Protein AF-A0A2K2VS10-F1 (afdb_monomer)

Foldseek 3Di:
DPPVVVVVVVVVVVVVVVPDDPPPPDPPDDPDPDDDVVVVVVDALVVCLVVLQVVLVVVLVVLVVVLVVLVVVLVVLVVLLVVLVVVLVVLVVVLVVLVVVLVVLVVCQVVVHDDVVVSVVVNVVSVVVNVVSVVSNVVSVVSNVVSVVVSVVSVVVSVVSVVVSVVSVVVDRDRRDHDPPPPCDDDDDDDDDDDDDDDDDDDDDDDDDDDDDDD

Secondary structure (DSSP, 8-state):
--HHHHHHHHHHHHHTTS---TT-S---S-------HHHHTTS-TTTTHHHHHHHHHHHHHHHHHHHHHHHHHHHHHHHHHHHHHHHHHHHHHHHHHHHHHHHHHHHHHHTT-S-HHHHHHHHHHHHHHHHHHHHHHHHHHHHHHHHHHHHHHHHHHHHHHHHHHHHHHHH-SPPPP--------------------------------------

Radius of gyration: 38.99 Å; Cα contacts (8 Å, |Δi|>4): 82; chains: 1; bounding box: 100×91×94 Å

Structure (mmCIF, N/CA/C/O backbone):
data_AF-A0A2K2VS10-F1
#
_entry.id   AF-A0A2K2VS10-F1
#
loop_
_atom_site.group_PDB
_atom_site.id
_atom_site.type_symbol
_atom_site.label_atom_id
_atom_site.label_alt_id
_atom_site.label_comp_id
_atom_site.label_asym_id
_atom_site.label_entity_id
_atom_site.label_seq_id
_atom_site.pdbx_PDB_ins_code
_atom_site.Cartn_x
_atom_site.Cartn_y
_atom_site.Cartn_z
_atom_site.occupancy
_atom_site.B_iso_or_equiv
_atom_site.auth_seq_id
_atom_site.auth_comp_id
_atom_site.auth_asym_id
_atom_site.auth_atom_id
_atom_site.pdbx_PDB_model_num
ATOM 1 N N . MET A 1 1 ? -0.435 -51.090 10.932 1.00 49.75 1 MET A N 1
ATOM 2 C CA . MET A 1 1 ? 0.481 -49.934 11.071 1.00 49.75 1 MET A CA 1
ATOM 3 C C . MET A 1 1 ? 1.090 -49.616 9.702 1.00 49.75 1 MET A C 1
ATOM 5 O O . MET A 1 1 ? 2.014 -50.306 9.303 1.00 49.75 1 MET A O 1
ATOM 9 N N . LYS A 1 2 ? 0.539 -48.659 8.936 1.00 51.50 2 LYS A N 1
ATOM 10 C CA . LYS A 1 2 ? 1.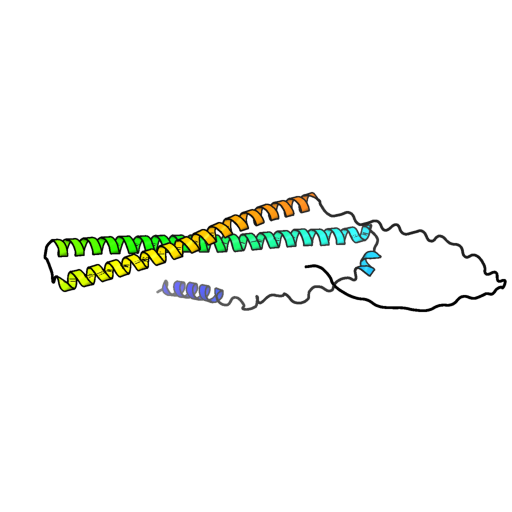114 -48.218 7.635 1.00 51.50 2 LYS A CA 1
ATOM 11 C C . LYS A 1 2 ? 1.052 -46.696 7.417 1.00 51.50 2 LYS A C 1
ATOM 13 O O . LYS A 1 2 ? 2.000 -46.123 6.903 1.00 51.50 2 LYS A O 1
ATOM 18 N N . ILE A 1 3 ? -0.007 -46.039 7.899 1.00 56.00 3 ILE A N 1
ATOM 19 C CA . ILE A 1 3 ? -0.256 -44.592 7.727 1.00 56.00 3 ILE A CA 1
ATOM 20 C C . ILE A 1 3 ? 0.900 -43.721 8.267 1.00 56.00 3 ILE A C 1
ATOM 22 O O . ILE A 1 3 ? 1.320 -42.776 7.606 1.00 56.00 3 ILE A O 1
ATOM 26 N N . ILE A 1 4 ? 1.471 -44.085 9.423 1.00 54.97 4 ILE A N 1
ATOM 27 C CA . ILE A 1 4 ? 2.557 -43.340 10.093 1.00 54.97 4 ILE A CA 1
ATOM 28 C C . ILE A 1 4 ? 3.809 -43.210 9.199 1.00 54.97 4 ILE A C 1
ATOM 30 O O . ILE A 1 4 ? 4.462 -42.168 9.201 1.00 54.97 4 ILE A O 1
ATOM 34 N N . GLY A 1 5 ? 4.121 -44.230 8.389 1.00 55.53 5 GLY A N 1
ATOM 35 C CA . GLY A 1 5 ? 5.291 -44.212 7.504 1.00 55.53 5 GLY A CA 1
ATOM 36 C C . GLY A 1 5 ? 5.190 -43.167 6.388 1.00 55.53 5 GLY A C 1
ATOM 37 O O . GLY A 1 5 ? 6.182 -42.519 6.066 1.00 55.53 5 GLY A O 1
ATOM 38 N N . HIS A 1 6 ? 3.991 -42.947 5.841 1.00 57.69 6 HIS A N 1
ATOM 39 C CA . HIS A 1 6 ? 3.780 -41.953 4.784 1.00 57.69 6 HIS A CA 1
ATOM 40 C C . HIS A 1 6 ? 3.839 -40.515 5.316 1.00 57.69 6 HIS A C 1
ATOM 42 O O . HIS A 1 6 ? 4.390 -39.648 4.646 1.00 57.69 6 HIS A O 1
ATOM 48 N N . ILE A 1 7 ? 3.358 -40.274 6.542 1.00 59.53 7 ILE A N 1
ATOM 49 C CA . ILE A 1 7 ? 3.475 -38.965 7.206 1.00 59.53 7 ILE A CA 1
ATOM 50 C C . ILE A 1 7 ? 4.957 -38.612 7.427 1.00 59.53 7 ILE A C 1
ATOM 52 O O . ILE A 1 7 ? 5.378 -37.508 7.091 1.00 59.53 7 ILE A O 1
ATOM 56 N N . SER A 1 8 ? 5.763 -39.568 7.905 1.00 58.22 8 SER A N 1
ATOM 57 C CA . SER A 1 8 ? 7.2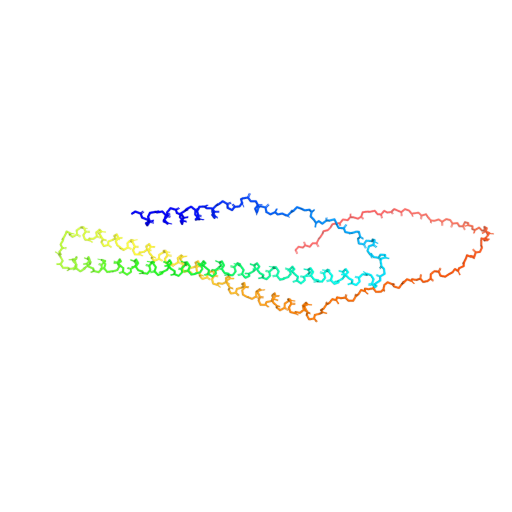11 -39.374 8.091 1.00 58.22 8 SER A CA 1
ATOM 58 C C . SER A 1 8 ? 7.951 -39.098 6.771 1.00 58.22 8 SER A C 1
ATOM 60 O O . SER A 1 8 ? 8.830 -38.239 6.721 1.00 58.22 8 SER A O 1
ATOM 62 N N . LEU A 1 9 ? 7.554 -39.762 5.676 1.00 57.88 9 LEU A N 1
ATOM 63 C CA . LEU A 1 9 ? 8.141 -39.546 4.349 1.00 57.88 9 LEU A CA 1
ATOM 64 C C . LEU A 1 9 ? 7.860 -38.132 3.809 1.00 57.88 9 LEU A C 1
ATOM 66 O O . LEU A 1 9 ? 8.767 -37.481 3.298 1.00 57.88 9 LEU A O 1
ATOM 70 N N . ILE A 1 10 ? 6.621 -37.645 3.947 1.00 63.25 10 ILE A N 1
ATOM 71 C CA . ILE A 1 10 ? 6.226 -36.296 3.507 1.00 63.25 10 ILE A CA 1
ATOM 72 C C . ILE A 1 10 ? 6.952 -35.223 4.331 1.00 63.25 10 ILE A C 1
ATOM 74 O O . ILE A 1 10 ? 7.411 -34.229 3.773 1.00 63.25 10 ILE A O 1
ATOM 78 N N . PHE A 1 11 ? 7.115 -35.438 5.641 1.00 60.62 11 PHE A N 1
ATOM 79 C CA . PHE A 1 11 ? 7.831 -34.502 6.511 1.00 60.62 11 PHE A CA 1
ATOM 80 C C . PHE A 1 11 ? 9.329 -34.418 6.163 1.00 60.62 11 PHE A C 1
ATOM 82 O O . PHE A 1 11 ? 9.886 -33.324 6.100 1.00 60.62 11 PHE A O 1
ATOM 89 N N . LEU A 1 12 ? 9.970 -35.551 5.846 1.00 59.88 12 LEU A N 1
ATOM 90 C CA . LEU A 1 12 ? 11.349 -35.578 5.342 1.00 59.88 12 LEU A CA 1
ATOM 91 C C . LEU A 1 12 ? 11.498 -34.860 3.992 1.00 59.88 12 LEU A C 1
ATOM 93 O O . LEU A 1 12 ? 12.441 -34.088 3.825 1.00 59.88 12 LEU A O 1
ATOM 97 N N . LEU A 1 13 ? 10.553 -35.059 3.066 1.00 60.00 13 LEU A N 1
ATOM 98 C CA . LEU A 1 13 ? 10.554 -34.385 1.763 1.00 60.00 13 LEU A CA 1
ATOM 99 C C . LEU A 1 13 ? 10.427 -32.856 1.907 1.00 60.00 13 LEU A C 1
ATOM 101 O O . LEU A 1 13 ? 11.090 -32.109 1.187 1.00 60.00 13 LEU A O 1
ATOM 105 N N . ALA A 1 14 ? 9.622 -32.389 2.867 1.00 59.53 14 ALA A N 1
ATOM 106 C CA . ALA A 1 14 ? 9.485 -30.969 3.178 1.00 59.53 14 ALA A CA 1
ATOM 107 C C . ALA A 1 14 ? 10.784 -30.364 3.745 1.00 59.53 14 ALA A C 1
ATOM 109 O O . ALA A 1 14 ? 11.189 -29.287 3.313 1.00 59.53 14 ALA A O 1
ATOM 110 N N . LEU A 1 15 ? 11.480 -31.059 4.657 1.00 55.84 15 LEU A N 1
ATOM 111 C CA . LEU A 1 15 ? 12.747 -30.564 5.216 1.00 55.84 15 LEU A CA 1
ATOM 112 C C . LEU A 1 15 ? 13.855 -30.444 4.157 1.00 55.84 15 LEU A C 1
ATOM 114 O O . LEU A 1 15 ? 14.620 -29.482 4.200 1.00 55.84 15 LEU A O 1
ATOM 118 N N . SER A 1 16 ? 13.911 -31.346 3.169 1.00 55.69 16 SER A N 1
ATOM 119 C CA . SER A 1 16 ? 14.888 -31.259 2.067 1.00 55.69 16 SER A CA 1
ATOM 120 C C . SER A 1 16 ? 14.712 -30.049 1.135 1.00 55.69 16 SER A C 1
ATOM 122 O O . SER A 1 16 ? 15.598 -29.783 0.327 1.00 55.69 16 SER A O 1
ATOM 124 N N . LEU A 1 17 ? 13.614 -29.291 1.251 1.00 53.53 17 LEU A N 1
ATOM 125 C CA . LEU A 1 17 ? 13.403 -28.039 0.512 1.00 53.53 17 LEU A CA 1
ATOM 126 C C . LEU A 1 17 ? 13.844 -26.786 1.291 1.00 53.53 17 LEU A C 1
ATOM 128 O O . LEU A 1 17 ? 13.953 -25.718 0.693 1.00 53.53 17 LEU A O 1
ATOM 132 N N . LEU A 1 18 ? 14.132 -26.893 2.597 1.00 52.72 18 LEU A N 1
ATOM 133 C CA . LEU A 1 18 ? 14.616 -25.767 3.412 1.00 52.72 18 LEU A CA 1
ATOM 134 C C . LEU A 1 18 ? 16.149 -25.640 3.437 1.00 52.72 18 LEU A C 1
ATOM 136 O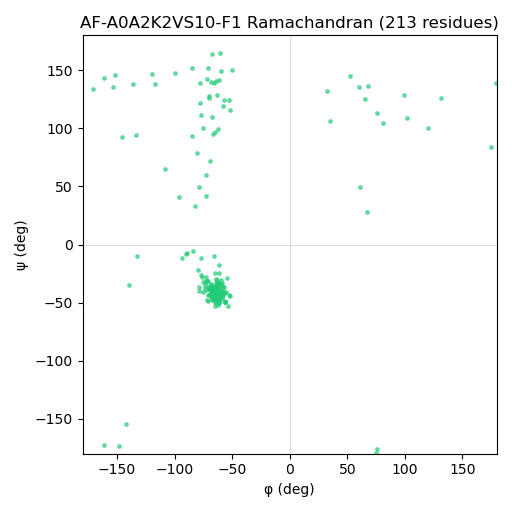 O . LEU A 1 18 ? 16.662 -24.629 3.904 1.00 52.72 18 LEU A O 1
ATOM 140 N N . THR A 1 19 ? 16.890 -26.607 2.889 1.00 54.06 19 THR A N 1
ATOM 141 C CA . THR A 1 19 ? 18.347 -26.507 2.674 1.00 54.06 19 THR A CA 1
ATOM 142 C C . THR A 1 19 ? 18.693 -26.056 1.249 1.00 54.06 19 THR A C 1
ATOM 144 O O . THR A 1 19 ? 19.619 -26.580 0.630 1.00 54.06 19 THR A O 1
ATOM 147 N N . GLY A 1 20 ? 17.939 -25.091 0.713 1.00 48.12 20 GLY A N 1
ATOM 148 C CA . GLY A 1 20 ? 18.362 -24.316 -0.456 1.00 48.12 20 GLY A CA 1
ATOM 149 C C . GLY A 1 20 ? 19.544 -23.412 -0.087 1.00 48.12 20 GLY A C 1
ATOM 150 O O . GLY A 1 20 ? 19.584 -22.867 1.013 1.00 48.12 20 GLY A O 1
ATOM 151 N N . CYS A 1 21 ? 20.536 -23.284 -0.968 1.00 52.22 21 CYS A N 1
ATOM 152 C CA . CYS A 1 21 ? 21.814 -22.662 -0.617 1.00 52.22 21 CYS A CA 1
ATOM 153 C C . CYS A 1 21 ? 21.696 -21.177 -0.228 1.00 52.22 21 CYS A C 1
ATOM 155 O O . CYS A 1 21 ? 21.267 -20.354 -1.040 1.00 52.22 21 CYS A O 1
ATOM 157 N N . GLU A 1 22 ? 22.263 -20.800 0.925 1.00 47.72 22 GLU A N 1
ATOM 158 C CA . GLU A 1 22 ? 22.757 -19.434 1.152 1.00 47.72 22 GLU A CA 1
ATOM 159 C C . GLU A 1 22 ? 23.996 -19.173 0.272 1.00 47.72 22 GLU A C 1
ATOM 161 O O . GLU A 1 22 ? 25.133 -19.141 0.734 1.00 47.72 22 GLU A O 1
ATOM 166 N N . ALA A 1 23 ? 23.768 -19.030 -1.035 1.00 50.28 23 ALA A N 1
ATOM 167 C CA . ALA A 1 23 ? 24.795 -18.717 -2.030 1.00 50.28 23 ALA A CA 1
ATOM 168 C C . ALA A 1 23 ? 24.382 -17.587 -2.991 1.00 50.28 23 ALA A C 1
ATOM 170 O O . ALA A 1 23 ? 25.226 -17.044 -3.697 1.00 50.28 23 ALA A O 1
ATOM 171 N N . THR A 1 24 ? 23.116 -17.152 -2.983 1.00 54.94 24 THR A N 1
ATOM 172 C CA . THR A 1 24 ? 22.608 -16.081 -3.866 1.00 54.94 24 THR A CA 1
ATOM 173 C C . THR A 1 24 ? 22.915 -14.668 -3.343 1.00 54.94 24 THR A C 1
ATOM 175 O O . THR A 1 24 ? 22.157 -13.724 -3.565 1.00 54.94 24 THR A O 1
ATOM 178 N N . ARG A 1 25 ? 24.059 -14.480 -2.669 1.00 46.41 25 ARG A N 1
ATOM 179 C CA . ARG A 1 25 ? 24.651 -13.146 -2.475 1.00 46.41 25 ARG A CA 1
ATOM 180 C C . ARG A 1 25 ? 25.406 -12.746 -3.742 1.00 46.41 25 ARG A C 1
ATOM 182 O O . ARG A 1 25 ? 26.621 -12.857 -3.801 1.00 46.41 25 ARG A O 1
ATOM 189 N N . SER A 1 26 ? 24.622 -12.298 -4.723 1.00 43.81 26 SER A N 1
ATOM 190 C CA . SER A 1 26 ? 24.988 -11.482 -5.888 1.00 43.81 26 SER A CA 1
ATOM 191 C C . SER A 1 26 ? 26.372 -11.725 -6.511 1.00 43.81 26 SER A C 1
ATOM 193 O O . SER A 1 26 ? 27.386 -11.223 -6.030 1.00 43.81 26 SER A O 1
ATOM 195 N N . LEU A 1 27 ? 26.395 -12.373 -7.680 1.00 47.91 27 LEU A N 1
ATOM 196 C CA . LEU A 1 27 ? 27.567 -12.471 -8.564 1.00 47.91 27 LEU A CA 1
ATOM 197 C C . LEU A 1 27 ? 27.872 -11.139 -9.292 1.00 47.91 27 LEU A C 1
ATOM 199 O O . LEU A 1 27 ? 28.218 -11.122 -10.469 1.00 47.91 27 LEU A O 1
ATOM 203 N N . THR A 1 28 ? 27.769 -10.006 -8.595 1.00 50.88 28 THR A N 1
ATOM 204 C CA . THR A 1 28 ? 28.129 -8.658 -9.078 1.00 50.88 28 THR A CA 1
ATOM 205 C C . THR A 1 28 ? 29.646 -8.435 -9.034 1.00 50.88 28 THR A C 1
ATOM 207 O O . THR A 1 28 ? 30.129 -7.439 -8.500 1.00 50.88 28 THR A O 1
ATOM 210 N N . SER A 1 29 ? 30.395 -9.395 -9.583 1.00 42.94 29 SER A N 1
ATOM 211 C CA . SER A 1 29 ? 31.857 -9.453 -9.553 1.00 42.94 29 SER A CA 1
ATOM 212 C C . SER A 1 29 ? 32.417 -9.775 -10.939 1.00 42.94 29 SER A C 1
ATOM 214 O O . SER A 1 29 ? 32.597 -10.935 -11.300 1.00 42.94 29 SER A O 1
ATOM 216 N N . SER A 1 30 ? 32.759 -8.722 -11.682 1.00 46.12 30 SER A N 1
ATOM 217 C CA . SER A 1 30 ? 33.872 -8.738 -12.643 1.00 46.12 30 SER A CA 1
ATOM 218 C C . SER A 1 30 ? 33.807 -9.736 -13.816 1.00 46.12 30 SER A C 1
ATOM 220 O O . SER A 1 30 ? 34.812 -10.369 -14.133 1.00 46.12 30 SER A O 1
ATOM 222 N N . ILE A 1 31 ? 32.685 -9.792 -14.545 1.00 48.12 31 ILE A N 1
ATOM 223 C CA . ILE A 1 31 ? 32.680 -10.236 -15.957 1.00 48.12 31 ILE A CA 1
ATOM 224 C C . ILE A 1 31 ? 32.425 -9.024 -16.863 1.00 48.12 31 ILE A C 1
ATOM 226 O O . ILE A 1 31 ? 31.404 -8.904 -17.529 1.00 48.12 31 ILE A O 1
ATOM 230 N N . SER A 1 32 ? 33.380 -8.097 -16.847 1.00 48.25 32 SER A N 1
ATOM 231 C CA . SER A 1 32 ? 33.563 -7.095 -17.896 1.00 48.25 32 SER A CA 1
ATOM 232 C C . SER A 1 32 ? 35.058 -6.829 -18.032 1.00 48.25 32 SER A C 1
ATOM 234 O O . SER A 1 32 ? 35.644 -6.039 -17.293 1.00 48.25 32 SER A O 1
ATOM 236 N N . GLY A 1 33 ? 35.692 -7.568 -18.941 1.00 48.94 33 GLY A N 1
ATOM 237 C CA . GLY A 1 33 ? 36.919 -7.106 -19.571 1.00 48.94 33 GLY A CA 1
ATOM 238 C C . GLY A 1 33 ? 36.490 -6.233 -20.737 1.00 48.94 33 GLY A C 1
ATOM 239 O O . GLY A 1 33 ? 36.178 -6.770 -21.797 1.00 48.94 33 GLY A O 1
ATOM 240 N N . SER A 1 34 ? 36.398 -4.921 -20.520 1.00 61.12 34 SER A N 1
ATOM 241 C CA . SER A 1 34 ? 36.039 -3.970 -21.572 1.00 61.12 34 SER A CA 1
ATOM 242 C C . SER A 1 34 ? 37.018 -4.100 -22.737 1.00 61.12 34 SER A C 1
ATOM 244 O O . SER A 1 34 ? 38.230 -3.973 -22.535 1.00 61.12 34 SER A O 1
ATOM 246 N N . ALA A 1 35 ? 36.500 -4.336 -23.942 1.00 71.75 35 ALA A N 1
ATOM 247 C CA . ALA A 1 35 ? 37.288 -4.159 -25.152 1.00 71.75 35 ALA A CA 1
ATO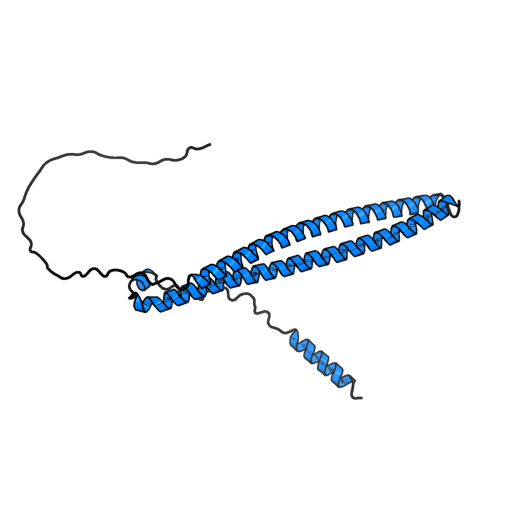M 248 C C . ALA A 1 35 ? 37.758 -2.696 -25.239 1.00 71.75 35 ALA A C 1
ATOM 250 O O . ALA A 1 35 ? 37.093 -1.791 -24.736 1.00 71.75 35 ALA A O 1
ATOM 251 N N . ASP A 1 36 ? 38.918 -2.459 -25.847 1.00 80.00 36 ASP A N 1
ATOM 252 C CA . ASP A 1 36 ? 39.376 -1.093 -26.092 1.00 80.00 36 ASP A CA 1
ATOM 253 C C . ASP A 1 36 ? 38.604 -0.523 -27.287 1.00 80.00 36 ASP A C 1
ATOM 255 O O . ASP A 1 36 ? 38.790 -0.962 -28.424 1.00 80.00 36 ASP A O 1
ATOM 259 N N . GLU A 1 37 ? 37.745 0.462 -27.027 1.00 82.12 37 GLU A N 1
ATOM 260 C CA . GLU A 1 37 ? 36.958 1.167 -28.045 1.00 82.12 37 GLU A CA 1
ATOM 261 C C . GLU A 1 37 ? 37.834 1.766 -29.159 1.00 82.12 37 GLU A C 1
ATOM 263 O O . GLU A 1 37 ? 37.409 1.836 -30.310 1.00 82.12 37 GLU A O 1
ATOM 268 N N . ASN A 1 38 ? 39.093 2.127 -28.872 1.00 81.75 38 ASN A N 1
ATOM 269 C CA . ASN A 1 38 ? 40.028 2.618 -29.890 1.00 81.75 38 ASN A CA 1
ATOM 270 C C . ASN A 1 38 ? 40.516 1.497 -30.818 1.00 81.75 38 ASN A C 1
ATOM 272 O O . ASN A 1 38 ? 40.856 1.762 -31.972 1.00 81.75 38 ASN A O 1
ATOM 276 N N . LEU A 1 39 ? 40.564 0.249 -30.339 1.00 84.38 39 LEU A N 1
ATOM 277 C CA . LEU A 1 39 ? 40.839 -0.922 -31.174 1.00 84.38 39 LEU A CA 1
ATOM 278 C C . LEU A 1 39 ? 39.583 -1.334 -31.948 1.00 84.38 39 LEU A C 1
ATOM 280 O O . LEU A 1 39 ? 39.682 -1.619 -33.139 1.00 84.38 39 LEU A O 1
ATOM 284 N N . LEU A 1 40 ? 38.400 -1.284 -31.322 1.00 81.88 40 LEU A N 1
ATOM 285 C CA . LEU A 1 40 ? 37.129 -1.530 -32.009 1.00 81.88 40 LEU A CA 1
ATOM 286 C C . LEU A 1 40 ? 36.894 -0.514 -33.140 1.00 81.88 40 LEU A C 1
ATOM 288 O O . LEU A 1 40 ? 36.492 -0.904 -34.229 1.00 81.88 40 LEU A O 1
ATOM 292 N N . ALA A 1 41 ? 37.223 0.764 -32.941 1.00 83.69 41 ALA A N 1
ATOM 293 C CA . ALA A 1 41 ? 37.117 1.805 -33.968 1.00 83.69 41 ALA A CA 1
ATOM 294 C C . ALA A 1 41 ? 37.996 1.567 -35.217 1.00 83.69 41 ALA A C 1
ATOM 296 O O . ALA A 1 41 ? 37.742 2.173 -36.257 1.00 83.69 41 ALA A O 1
ATOM 297 N N . GLN A 1 42 ? 39.003 0.688 -35.138 1.00 86.94 42 GLN A N 1
ATOM 298 C CA . GLN A 1 42 ? 39.850 0.284 -36.271 1.00 86.94 42 GLN A CA 1
ATOM 299 C C . GLN A 1 42 ? 39.298 -0.934 -37.041 1.00 86.94 42 GLN A C 1
ATOM 301 O O . GLN A 1 42 ? 39.831 -1.282 -38.094 1.00 86.94 42 GLN A O 1
ATOM 306 N N . VAL A 1 43 ? 38.237 -1.580 -36.544 1.00 84.31 43 VAL A N 1
ATOM 307 C CA . VAL A 1 43 ? 37.579 -2.726 -37.191 1.00 84.31 43 VAL A CA 1
ATOM 308 C C . VAL A 1 43 ? 36.682 -2.239 -38.349 1.00 84.31 43 VAL A C 1
ATOM 310 O O . VAL A 1 43 ? 35.977 -1.233 -38.187 1.00 84.31 43 VAL A O 1
ATOM 313 N N . PRO A 1 44 ? 36.652 -2.923 -39.515 1.00 85.38 44 PRO A N 1
ATOM 314 C CA . PRO A 1 44 ? 35.749 -2.593 -40.623 1.00 85.38 44 PRO A CA 1
ATOM 315 C C . PRO A 1 44 ? 34.281 -2.445 -40.192 1.00 85.38 44 PRO A C 1
ATOM 317 O O . PRO A 1 44 ? 33.832 -3.072 -39.232 1.00 85.38 44 PRO A O 1
ATOM 320 N N . ALA A 1 45 ? 33.510 -1.605 -40.888 1.00 81.69 45 ALA A N 1
ATOM 321 C CA . ALA A 1 45 ? 32.112 -1.341 -40.522 1.00 81.69 45 ALA A CA 1
ATOM 322 C C . ALA A 1 45 ? 31.242 -2.611 -40.602 1.00 81.69 45 ALA A C 1
ATOM 324 O O . ALA A 1 45 ? 30.344 -2.803 -39.787 1.00 81.69 45 ALA A O 1
ATOM 325 N N . GLU A 1 46 ? 31.574 -3.491 -41.542 1.00 79.88 46 GLU A N 1
ATOM 326 C CA . GLU A 1 46 ? 30.959 -4.792 -41.792 1.00 79.88 46 GLU A CA 1
ATOM 327 C C . GLU A 1 46 ? 31.164 -5.759 -40.612 1.00 79.88 46 GLU A C 1
ATOM 329 O O . GLU A 1 46 ? 30.238 -6.451 -40.201 1.00 79.88 46 GLU A O 1
ATOM 334 N N . GLU A 1 47 ? 32.358 -5.769 -40.013 1.00 83.81 47 GLU A N 1
ATOM 335 C CA . GLU A 1 47 ? 32.684 -6.605 -38.847 1.00 83.81 47 GLU A CA 1
ATOM 336 C C . GLU A 1 47 ? 32.163 -5.994 -37.529 1.00 83.81 47 GLU A C 1
ATOM 338 O O . GLU A 1 47 ? 31.900 -6.713 -36.564 1.00 83.81 47 GLU A O 1
ATOM 343 N N . ARG A 1 48 ? 31.920 -4.674 -37.490 1.00 85.19 48 ARG A N 1
ATOM 344 C CA . ARG A 1 48 ? 31.265 -3.989 -36.357 1.00 85.19 48 ARG A CA 1
ATOM 345 C C . ARG A 1 48 ? 29.742 -4.185 -36.298 1.00 85.19 48 ARG A C 1
ATOM 347 O O . ARG A 1 48 ? 29.144 -3.875 -35.267 1.00 85.19 48 ARG A O 1
ATOM 354 N N . GLU A 1 49 ? 29.106 -4.719 -37.344 1.00 86.94 49 GLU A N 1
ATOM 355 C CA . GLU A 1 49 ? 27.647 -4.918 -37.388 1.00 86.94 49 GLU A CA 1
ATOM 356 C C . GLU A 1 49 ? 27.155 -5.884 -36.290 1.00 86.94 49 GLU A C 1
ATOM 358 O O . GLU A 1 49 ? 26.119 -5.646 -35.667 1.00 86.94 49 GLU A O 1
ATOM 363 N N . GLU A 1 50 ? 27.905 -6.953 -35.994 1.00 87.44 50 GLU A N 1
ATOM 364 C CA . GLU A 1 50 ? 27.558 -7.891 -34.913 1.00 87.44 50 GLU A CA 1
ATOM 365 C C . GLU A 1 50 ? 27.688 -7.262 -33.521 1.00 87.44 50 GLU A C 1
ATOM 367 O O . GLU A 1 50 ? 26.859 -7.522 -32.647 1.00 87.44 50 GLU A O 1
ATOM 372 N N . VAL A 1 51 ? 28.666 -6.372 -33.327 1.00 89.06 51 VAL A N 1
ATOM 373 C CA . VAL A 1 51 ? 28.849 -5.653 -32.059 1.00 89.06 51 VAL A CA 1
ATOM 374 C C . VAL A 1 51 ? 27.701 -4.667 -31.837 1.00 89.06 51 VAL A C 1
ATOM 376 O O . VAL A 1 51 ? 27.086 -4.684 -30.775 1.00 89.06 51 VAL A O 1
ATOM 379 N N . LYS A 1 52 ? 27.300 -3.906 -32.866 1.00 88.31 52 LYS A N 1
ATOM 380 C CA . LYS A 1 52 ? 26.141 -2.997 -32.789 1.00 88.31 52 LYS A CA 1
ATOM 381 C C . LYS A 1 52 ? 24.821 -3.741 -32.538 1.00 88.31 52 LYS A C 1
ATOM 383 O O . LYS A 1 52 ? 23.997 -3.264 -31.760 1.00 88.31 52 LYS A O 1
ATOM 388 N N . LYS A 1 53 ? 24.640 -4.945 -33.101 1.00 90.19 53 LYS A N 1
ATOM 389 C CA . LYS A 1 53 ? 23.516 -5.842 -32.754 1.00 90.19 53 LYS A CA 1
ATOM 390 C C . LYS A 1 53 ? 23.546 -6.265 -31.281 1.00 90.19 53 LYS A C 1
ATOM 392 O O . LYS A 1 53 ? 22.493 -6.292 -30.645 1.00 90.19 53 LYS A O 1
ATOM 397 N N . ALA A 1 54 ? 24.721 -6.593 -30.741 1.00 92.31 54 ALA A N 1
ATOM 398 C CA . ALA A 1 54 ? 24.884 -7.017 -29.351 1.00 92.31 54 ALA A CA 1
ATOM 399 C C . ALA A 1 54 ? 24.674 -5.866 -28.347 1.00 92.31 54 ALA A C 1
ATOM 401 O O . ALA A 1 54 ? 23.954 -6.050 -27.368 1.00 92.31 54 ALA A O 1
ATOM 402 N N . GLU A 1 55 ? 25.228 -4.679 -28.616 1.00 91.44 55 GLU A N 1
ATOM 403 C CA . GLU A 1 55 ? 24.994 -3.447 -27.842 1.00 91.44 55 GLU A CA 1
ATOM 404 C C . GLU A 1 55 ? 23.501 -3.106 -27.766 1.00 91.44 55 GLU A C 1
ATOM 406 O O . GLU A 1 55 ? 22.953 -2.901 -26.685 1.00 91.44 55 GLU A O 1
ATOM 411 N N . TYR A 1 56 ? 22.818 -3.104 -28.914 1.00 93.38 56 TYR A N 1
ATOM 412 C CA . TYR A 1 56 ? 21.385 -2.833 -28.992 1.00 93.38 56 TYR A CA 1
ATOM 413 C C . TYR A 1 56 ? 20.550 -3.892 -28.252 1.00 93.38 56 TYR A C 1
ATOM 415 O O . TYR A 1 56 ? 19.614 -3.557 -27.524 1.00 93.38 56 TYR A O 1
ATOM 423 N N . ALA A 1 57 ? 20.900 -5.176 -28.385 1.00 94.44 57 ALA A N 1
ATOM 424 C CA . ALA A 1 57 ? 20.229 -6.253 -27.659 1.00 94.44 57 ALA A CA 1
ATOM 425 C C . ALA A 1 57 ? 20.429 -6.147 -26.135 1.00 94.44 57 ALA A C 1
ATOM 427 O O . ALA A 1 57 ? 19.495 -6.435 -25.383 1.00 94.44 57 ALA A O 1
ATOM 428 N N . LEU A 1 58 ? 21.608 -5.701 -25.682 1.00 93.94 58 LEU A N 1
ATOM 429 C CA . LEU A 1 58 ? 21.875 -5.381 -24.279 1.00 93.94 58 LEU A CA 1
ATOM 430 C C . LEU A 1 58 ? 21.003 -4.207 -23.815 1.00 93.94 58 LEU A C 1
ATOM 432 O O . LEU A 1 58 ? 20.288 -4.359 -22.829 1.00 93.94 58 LEU A O 1
ATOM 436 N N . GLN A 1 59 ? 20.969 -3.099 -24.560 1.00 95.44 59 GLN A N 1
ATOM 437 C CA . GLN A 1 59 ? 20.141 -1.935 -24.229 1.00 95.44 59 GLN A CA 1
ATOM 438 C C . GLN A 1 59 ? 18.655 -2.317 -24.091 1.00 95.44 59 GLN A C 1
ATOM 440 O O . GLN A 1 59 ? 18.021 -2.019 -23.082 1.00 95.44 59 GLN A O 1
ATOM 445 N N . VAL A 1 60 ? 18.094 -3.055 -25.057 1.00 95.81 60 VAL A N 1
ATOM 446 C CA . VAL A 1 60 ? 16.703 -3.546 -24.989 1.00 95.81 60 VAL A CA 1
ATOM 447 C C . VAL A 1 60 ? 16.478 -4.465 -23.775 1.00 95.81 60 VAL A C 1
ATOM 449 O O . VAL A 1 60 ? 15.391 -4.453 -23.191 1.00 95.81 60 VAL A O 1
ATOM 452 N N . ALA A 1 61 ? 17.476 -5.254 -23.366 1.00 96.88 61 ALA A N 1
ATOM 453 C CA . ALA A 1 61 ? 17.391 -6.108 -22.181 1.00 96.88 61 ALA A CA 1
ATOM 454 C C . ALA A 1 61 ? 17.457 -5.315 -20.861 1.00 96.88 61 ALA A C 1
ATOM 456 O O . ALA A 1 61 ? 16.705 -5.627 -19.937 1.00 96.88 61 ALA A O 1
ATOM 457 N N . GLU A 1 62 ? 18.293 -4.277 -20.775 1.00 97.56 62 GLU A N 1
ATOM 458 C CA . GLU A 1 62 ? 18.398 -3.382 -19.614 1.00 97.56 62 GLU A CA 1
ATOM 459 C C . GLU A 1 62 ? 17.098 -2.597 -19.388 1.00 97.56 62 GLU A C 1
ATOM 461 O O . GLU A 1 62 ? 16.561 -2.578 -18.278 1.00 97.56 62 GLU A O 1
ATOM 466 N N . GLU A 1 63 ? 16.515 -2.038 -20.451 1.00 98.00 63 GLU A N 1
ATOM 467 C CA . GLU A 1 63 ? 15.231 -1.330 -20.377 1.00 98.00 63 GLU A CA 1
ATOM 468 C C . GLU A 1 63 ? 14.088 -2.272 -19.938 1.00 98.00 63 GLU A C 1
ATOM 470 O O . GLU A 1 63 ? 13.223 -1.893 -19.138 1.00 98.00 63 GLU A O 1
ATOM 475 N N . LYS A 1 64 ? 14.104 -3.534 -20.392 1.00 98.19 64 LYS A N 1
ATOM 476 C CA . LYS A 1 64 ? 13.152 -4.576 -19.957 1.00 98.19 64 LYS A CA 1
ATOM 477 C C . LYS A 1 64 ? 13.381 -5.039 -18.516 1.00 98.19 64 LYS A C 1
ATOM 479 O O . LYS A 1 64 ? 12.407 -5.370 -17.836 1.00 98.19 64 LYS A O 1
ATOM 484 N N . LEU A 1 65 ? 14.622 -5.034 -18.026 1.00 98.06 65 LEU A N 1
ATOM 485 C CA . LEU A 1 65 ? 14.932 -5.299 -16.620 1.00 98.06 65 LEU A CA 1
ATOM 486 C C . LEU A 1 65 ? 14.362 -4.190 -15.724 1.00 98.06 65 LEU A C 1
ATOM 488 O O . LEU A 1 65 ? 13.637 -4.501 -14.780 1.00 98.06 65 LEU A O 1
ATOM 492 N N . ALA A 1 66 ? 14.581 -2.918 -16.070 1.00 98.25 66 ALA A N 1
ATOM 493 C CA . ALA A 1 66 ? 14.014 -1.780 -15.342 1.00 98.25 66 ALA A CA 1
ATOM 494 C C . ALA A 1 66 ? 12.472 -1.836 -15.277 1.00 98.25 66 ALA A C 1
ATOM 496 O O . ALA A 1 66 ? 11.877 -1.633 -14.214 1.00 98.25 66 ALA A O 1
ATOM 497 N N . LEU A 1 67 ? 11.809 -2.207 -16.381 1.00 98.56 67 LEU A N 1
ATOM 498 C CA . LEU A 1 67 ? 10.359 -2.443 -16.405 1.00 98.56 67 LEU A CA 1
ATOM 499 C C . LEU A 1 67 ? 9.926 -3.569 -15.444 1.00 98.56 67 LEU A C 1
ATOM 501 O O . LEU A 1 67 ? 8.913 -3.444 -14.750 1.00 98.56 67 LEU A O 1
ATOM 505 N N . ALA A 1 68 ? 10.677 -4.673 -15.389 1.00 98.56 68 ALA A N 1
ATOM 506 C CA . ALA A 1 68 ? 10.388 -5.787 -14.488 1.00 98.56 68 ALA A CA 1
ATOM 507 C C . ALA A 1 68 ? 10.572 -5.403 -13.007 1.00 98.56 68 ALA A C 1
ATOM 509 O O . ALA A 1 68 ? 9.776 -5.818 -12.160 1.00 98.56 68 ALA A O 1
ATOM 510 N N . GLU A 1 69 ? 11.568 -4.572 -12.688 1.00 98.56 69 GLU A N 1
ATOM 511 C CA . GLU A 1 69 ? 11.778 -4.045 -11.335 1.00 98.56 69 GLU A CA 1
ATOM 512 C C . GLU A 1 69 ? 10.667 -3.077 -10.907 1.00 98.56 69 GLU A C 1
ATOM 514 O O . GLU A 1 69 ? 10.147 -3.201 -9.794 1.00 98.56 69 GLU A O 1
ATOM 519 N N . MET A 1 70 ? 10.206 -2.193 -11.798 1.00 98.75 70 MET A N 1
ATOM 520 C CA . MET A 1 70 ? 9.051 -1.330 -11.521 1.00 98.75 70 MET A CA 1
ATOM 521 C C . MET A 1 70 ? 7.766 -2.136 -11.295 1.00 98.75 70 MET A C 1
ATOM 523 O O . MET A 1 70 ? 7.055 -1.902 -10.318 1.00 98.75 70 MET A O 1
ATOM 527 N N . LYS A 1 71 ? 7.494 -3.160 -12.115 1.00 98.62 71 LYS A N 1
ATOM 528 C CA . LYS A 1 71 ? 6.341 -4.062 -11.911 1.00 98.62 71 LYS A CA 1
ATOM 529 C C . LYS A 1 71 ? 6.426 -4.858 -10.602 1.00 98.62 71 LYS A C 1
ATOM 531 O O . LYS A 1 71 ? 5.398 -5.140 -9.984 1.00 98.62 71 LYS A O 1
ATOM 536 N N . LYS A 1 72 ? 7.637 -5.177 -10.138 1.00 98.75 72 LYS A N 1
ATOM 537 C CA . LYS A 1 72 ? 7.881 -5.813 -8.836 1.00 98.75 72 LYS A CA 1
ATOM 538 C C . LYS A 1 72 ? 7.585 -4.866 -7.666 1.00 98.75 72 LYS A C 1
ATOM 540 O O . LYS A 1 72 ? 6.938 -5.304 -6.713 1.00 98.75 72 LYS A O 1
ATOM 545 N N . GLU A 1 73 ? 7.992 -3.591 -7.720 1.00 98.56 73 GLU A N 1
ATOM 546 C CA . GLU A 1 73 ? 7.612 -2.639 -6.660 1.00 98.56 73 GLU A CA 1
ATOM 547 C C . GLU A 1 73 ? 6.123 -2.265 -6.723 1.00 98.56 73 GLU A C 1
ATOM 549 O O . GLU A 1 73 ? 5.504 -2.123 -5.673 1.00 98.56 73 GLU A O 1
ATOM 554 N N . LEU A 1 74 ? 5.499 -2.235 -7.908 1.00 98.69 74 LEU A N 1
ATOM 555 C CA . LEU A 1 74 ? 4.047 -2.071 -8.046 1.00 98.69 74 LEU A CA 1
ATOM 556 C C . LEU A 1 74 ? 3.282 -3.156 -7.272 1.00 98.69 74 LEU A C 1
ATOM 558 O O . LEU A 1 74 ? 2.413 -2.828 -6.467 1.00 98.69 74 LEU A O 1
ATOM 562 N N . ALA A 1 75 ? 3.639 -4.433 -7.443 1.00 98.75 75 ALA A N 1
ATOM 563 C CA . ALA A 1 75 ? 3.027 -5.535 -6.693 1.00 98.75 75 ALA A CA 1
ATOM 564 C C . ALA A 1 75 ? 3.279 -5.428 -5.171 1.00 98.75 75 ALA A C 1
ATOM 566 O O . ALA A 1 75 ? 2.4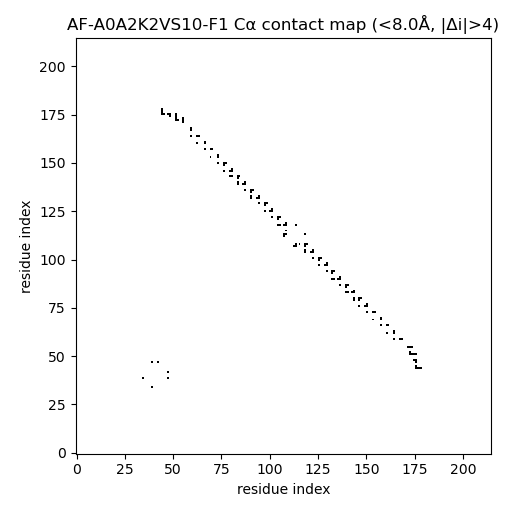04 -5.723 -4.356 1.00 98.75 75 ALA A O 1
ATOM 567 N N . SER A 1 76 ? 4.465 -4.955 -4.778 1.00 98.75 76 SER A N 1
ATOM 568 C CA . SER A 1 76 ? 4.844 -4.677 -3.385 1.00 98.75 76 SER A CA 1
ATOM 569 C C . SER A 1 76 ? 4.023 -3.531 -2.769 1.00 98.75 76 SER A C 1
ATOM 571 O O . SER A 1 76 ? 3.570 -3.647 -1.629 1.00 98.75 76 SER A O 1
ATOM 573 N N . LEU A 1 77 ? 3.750 -2.456 -3.516 1.00 98.75 77 LEU A N 1
ATOM 574 C CA . LEU A 1 77 ? 2.863 -1.361 -3.105 1.00 98.75 77 LEU A CA 1
ATOM 575 C C . LEU A 1 77 ? 1.393 -1.792 -3.060 1.00 98.75 77 LEU A C 1
ATOM 577 O O . LEU A 1 77 ? 0.712 -1.500 -2.080 1.00 98.75 77 LEU A O 1
ATOM 581 N N . GLN A 1 78 ? 0.916 -2.536 -4.061 1.00 98.81 78 GLN A N 1
ATOM 582 C CA . GLN A 1 78 ? -0.444 -3.088 -4.088 1.00 98.81 78 GLN A CA 1
ATOM 583 C C . GLN A 1 78 ? -0.707 -4.010 -2.890 1.00 98.81 78 GLN A C 1
ATOM 585 O O . GLN A 1 78 ? -1.765 -3.906 -2.269 1.00 98.81 78 GLN A O 1
ATOM 590 N N . LYS A 1 79 ? 0.268 -4.844 -2.493 1.00 98.81 79 LYS A N 1
ATOM 591 C CA . LYS A 1 79 ? 0.163 -5.628 -1.255 1.00 98.81 79 LYS A CA 1
ATOM 592 C C . LYS A 1 79 ? 0.046 -4.720 -0.024 1.00 98.81 79 LYS A C 1
ATOM 594 O O . LYS A 1 79 ? -0.885 -4.895 0.749 1.00 98.81 79 LYS A O 1
ATOM 599 N N . LYS A 1 80 ? 0.931 -3.725 0.137 1.00 98.62 80 LYS A N 1
ATOM 600 C CA . LYS A 1 80 ? 0.879 -2.771 1.270 1.00 98.62 80 LYS A CA 1
ATOM 601 C C . LYS A 1 80 ? -0.468 -2.032 1.336 1.00 98.62 80 LYS A C 1
ATOM 603 O O . LYS A 1 80 ? -0.970 -1.789 2.425 1.00 98.62 80 LYS A O 1
ATOM 608 N N . TYR A 1 81 ? -1.059 -1.695 0.187 1.00 98.75 81 TYR A N 1
ATOM 609 C CA . TYR A 1 81 ? -2.386 -1.078 0.107 1.00 98.75 81 TYR A CA 1
ATOM 610 C C . TYR A 1 81 ? -3.488 -2.026 0.609 1.00 98.75 81 TYR A C 1
ATOM 612 O O . TYR A 1 81 ? -4.310 -1.620 1.425 1.00 98.75 81 TYR A O 1
ATOM 620 N N . ALA A 1 82 ? -3.476 -3.292 0.175 1.00 98.75 82 ALA A N 1
ATOM 621 C CA . ALA A 1 82 ? -4.418 -4.309 0.647 1.00 98.75 82 ALA A CA 1
ATOM 622 C C . ALA A 1 82 ? -4.257 -4.609 2.150 1.00 98.75 82 ALA A C 1
ATOM 624 O O . ALA A 1 82 ? -5.256 -4.706 2.859 1.00 98.75 82 ALA A O 1
ATOM 625 N N . ASP A 1 83 ? -3.017 -4.664 2.649 1.00 98.75 83 ASP A N 1
ATOM 626 C CA . ASP A 1 83 ? -2.716 -4.807 4.080 1.00 98.75 83 ASP A CA 1
ATOM 627 C C . ASP A 1 83 ? -3.349 -3.656 4.902 1.00 98.75 83 ASP A C 1
ATOM 629 O O . ASP A 1 83 ? -3.868 -3.879 5.995 1.00 98.75 83 ASP A O 1
ATOM 633 N N . TYR A 1 84 ? -3.368 -2.425 4.367 1.00 98.75 84 TYR A N 1
ATOM 634 C CA . TYR A 1 84 ? -4.014 -1.278 5.022 1.00 98.75 84 TYR A CA 1
ATOM 635 C C . TYR A 1 84 ? -5.548 -1.268 4.923 1.00 98.75 84 TYR A C 1
ATOM 637 O O . TYR A 1 84 ? -6.200 -0.727 5.816 1.00 98.75 84 TYR A O 1
ATOM 645 N N . GLU A 1 85 ? -6.144 -1.864 3.888 1.00 98.62 85 GLU A N 1
ATOM 646 C CA . GLU A 1 85 ? -7.599 -2.081 3.831 1.00 98.62 85 GLU A CA 1
ATOM 647 C C . GLU A 1 85 ? -8.051 -3.129 4.868 1.00 98.62 85 GLU A C 1
ATOM 649 O O . GLU A 1 85 ? -9.090 -2.948 5.506 1.00 98.62 85 GLU A O 1
ATOM 654 N N . GLU A 1 86 ? -7.248 -4.172 5.120 1.00 98.75 86 GLU A N 1
ATOM 655 C CA . GLU A 1 86 ? -7.495 -5.122 6.216 1.00 98.75 86 GLU A CA 1
ATOM 656 C C . GLU A 1 86 ? -7.390 -4.435 7.593 1.00 98.75 86 GLU A C 1
ATOM 658 O O . GLU A 1 86 ? -8.328 -4.522 8.390 1.00 98.75 86 GLU A O 1
ATOM 663 N N . ASP A 1 87 ? -6.316 -3.672 7.847 1.00 98.56 87 ASP A N 1
ATOM 664 C CA . ASP A 1 87 ? -6.162 -2.847 9.062 1.00 98.56 87 ASP A CA 1
ATOM 665 C C . ASP A 1 87 ? -7.382 -1.918 9.280 1.00 98.56 87 ASP A C 1
ATOM 667 O O . ASP A 1 87 ? -7.893 -1.795 10.399 1.00 98.56 87 ASP A O 1
ATOM 671 N N . ALA A 1 88 ? -7.882 -1.275 8.216 1.00 98.38 88 ALA A N 1
ATOM 672 C CA . ALA A 1 88 ? -9.030 -0.369 8.280 1.00 98.38 88 ALA A CA 1
ATOM 673 C C . ALA A 1 88 ? -10.344 -1.102 8.611 1.00 98.38 88 ALA A C 1
ATOM 675 O O . ALA A 1 88 ? -11.120 -0.632 9.450 1.00 98.38 88 ALA A O 1
ATOM 676 N N . ALA A 1 89 ? -10.583 -2.273 8.012 1.00 98.62 89 ALA A N 1
ATOM 677 C CA . ALA A 1 89 ? -11.734 -3.117 8.334 1.00 98.62 89 ALA A CA 1
ATOM 678 C C . ALA A 1 89 ? -11.691 -3.617 9.793 1.00 98.62 89 ALA A C 1
ATOM 680 O O . ALA A 1 89 ? -12.725 -3.685 10.467 1.00 98.62 89 ALA A O 1
ATOM 681 N N . VAL A 1 90 ? -10.493 -3.905 10.310 1.00 98.62 90 VAL A N 1
ATOM 682 C CA . VAL A 1 90 ? -10.267 -4.307 11.704 1.00 98.62 90 VAL A CA 1
ATOM 683 C C . VAL A 1 90 ? -10.533 -3.154 12.686 1.00 98.62 90 VAL A C 1
ATOM 685 O O . VAL A 1 90 ? -11.202 -3.373 13.700 1.00 98.62 90 VAL A O 1
ATOM 688 N N . GLU A 1 91 ? -10.087 -1.921 12.416 1.00 98.38 91 GLU A N 1
ATOM 689 C CA . GLU A 1 91 ? -10.456 -0.767 13.258 1.00 98.38 91 GLU A CA 1
ATOM 690 C C . GLU A 1 91 ? -11.962 -0.446 13.174 1.00 98.38 91 GLU A C 1
ATOM 692 O O . GLU A 1 91 ? -12.575 -0.151 14.203 1.00 98.38 91 GLU A O 1
ATOM 697 N N . TYR A 1 92 ? -12.605 -0.604 12.008 1.00 98.19 92 TYR A N 1
ATOM 698 C CA . TYR A 1 92 ? -14.063 -0.469 11.877 1.00 98.19 92 TYR A CA 1
ATOM 699 C C . TYR A 1 92 ? -14.821 -1.487 12.749 1.00 98.19 92 TYR A C 1
ATOM 701 O O . TYR A 1 92 ? -15.736 -1.112 13.489 1.00 98.19 92 TYR A O 1
ATOM 709 N N . GLN A 1 93 ? -14.403 -2.760 12.742 1.00 98.62 93 GLN A N 1
ATOM 710 C CA . GLN A 1 93 ? -14.965 -3.796 13.618 1.00 98.62 93 GLN A CA 1
ATOM 711 C C . GLN A 1 93 ? -14.780 -3.444 15.105 1.00 98.62 93 GLN A C 1
ATOM 713 O O . GLN A 1 93 ? -15.728 -3.553 15.889 1.00 98.62 93 GLN A O 1
ATOM 718 N N . LYS A 1 94 ? -13.581 -2.988 15.498 1.00 98.56 94 LYS A N 1
ATOM 719 C CA . LYS A 1 94 ? -13.290 -2.556 16.876 1.00 98.56 94 LYS A CA 1
ATOM 720 C C . LYS A 1 94 ? -14.173 -1.384 17.300 1.00 98.56 94 LYS A C 1
ATOM 722 O O . LYS A 1 94 ? -14.682 -1.410 18.421 1.00 98.56 94 LYS A O 1
ATOM 727 N N . LYS A 1 95 ? -14.391 -0.392 16.424 1.00 98.31 95 LYS A N 1
ATOM 728 C CA . LYS A 1 95 ? -15.293 0.733 16.709 1.00 98.31 95 LYS A CA 1
ATOM 729 C C . LYS A 1 95 ? -16.721 0.239 16.920 1.00 98.31 95 LYS A C 1
ATOM 731 O O . LYS A 1 95 ? -17.286 0.508 17.973 1.00 98.31 95 LYS A O 1
ATOM 736 N N . ALA A 1 96 ? -17.265 -0.551 15.992 1.00 98.56 96 ALA A N 1
ATOM 737 C CA . ALA A 1 96 ? -18.627 -1.078 16.096 1.00 98.56 96 ALA A CA 1
ATOM 738 C C . ALA A 1 96 ? -18.871 -1.859 17.405 1.00 98.56 96 ALA A C 1
ATOM 740 O O . ALA A 1 96 ? -19.910 -1.683 18.041 1.00 98.56 96 ALA A O 1
ATOM 741 N N . ALA A 1 97 ? -17.900 -2.666 17.850 1.00 98.56 97 ALA A N 1
ATOM 742 C CA . ALA A 1 97 ? -17.973 -3.360 19.136 1.00 98.56 97 ALA A CA 1
ATOM 743 C C . ALA A 1 97 ? -18.000 -2.386 20.333 1.00 98.56 97 ALA A C 1
ATOM 745 O O . ALA A 1 97 ? -18.851 -2.514 21.213 1.00 98.56 97 ALA A O 1
ATOM 746 N N . VAL A 1 98 ? -17.119 -1.376 20.346 1.00 98.62 98 VAL A N 1
ATOM 747 C CA . VAL A 1 98 ? -17.080 -0.354 21.409 1.00 98.62 98 VAL A CA 1
ATOM 748 C C . VAL A 1 98 ? -18.368 0.467 21.452 1.00 98.62 98 VAL A C 1
ATOM 750 O O . VAL A 1 98 ? -18.917 0.644 22.537 1.00 98.62 98 VAL A O 1
ATOM 753 N N . SER A 1 99 ? -18.898 0.908 20.308 1.00 98.38 99 SER A N 1
ATOM 754 C CA . SER A 1 99 ? -20.152 1.670 20.259 1.00 98.38 99 SER A CA 1
ATOM 755 C C . SER A 1 99 ? -21.351 0.847 20.768 1.00 98.38 99 SER A C 1
ATOM 757 O O . SER A 1 99 ? -22.247 1.401 21.404 1.00 98.38 99 SER A O 1
ATOM 759 N N . VAL A 1 100 ? -21.359 -0.480 20.560 1.00 98.62 100 VAL A N 1
ATOM 760 C CA . VAL A 1 100 ? -22.379 -1.391 21.119 1.00 98.62 100 VAL A CA 1
ATOM 761 C C . VAL A 1 100 ? -22.277 -1.502 22.643 1.00 98.62 100 VAL A C 1
ATOM 763 O O . VAL A 1 100 ? -23.302 -1.423 23.322 1.00 98.62 100 VAL A O 1
ATOM 766 N N . ASP A 1 101 ? -21.079 -1.671 23.204 1.00 98.50 101 ASP A N 1
ATOM 767 C CA . ASP A 1 101 ? -20.904 -1.785 24.661 1.00 98.50 101 ASP A CA 1
ATOM 768 C C . ASP A 1 101 ? -21.146 -0.450 25.384 1.00 98.50 101 ASP A C 1
ATOM 770 O O . ASP A 1 101 ? -21.790 -0.416 26.435 1.00 98.50 101 ASP A O 1
ATOM 774 N N . LEU A 1 102 ? -20.749 0.662 24.764 1.00 98.50 102 LEU A N 1
ATOM 775 C CA . LEU A 1 102 ? -21.041 2.021 25.220 1.00 98.50 102 LEU A CA 1
ATOM 776 C C . LEU A 1 102 ? -22.556 2.277 25.247 1.00 98.50 102 LEU A C 1
ATOM 778 O O . LEU A 1 102 ? -23.076 2.777 26.244 1.00 98.50 102 LEU A O 1
ATOM 782 N N . ALA A 1 103 ? -23.291 1.864 24.208 1.00 98.62 103 ALA A N 1
ATOM 783 C CA . ALA A 1 103 ? -24.748 1.984 24.175 1.00 98.62 103 ALA A CA 1
ATOM 784 C C . ALA A 1 103 ? -25.449 1.156 25.273 1.00 98.62 103 ALA A C 1
ATOM 786 O O . ALA A 1 103 ? -26.455 1.615 25.822 1.00 98.62 103 ALA A O 1
ATOM 787 N N . LYS A 1 104 ? -24.917 -0.027 25.633 1.00 98.50 104 LYS A N 1
ATOM 788 C CA . LYS A 1 104 ? -25.412 -0.831 26.770 1.00 98.50 104 LYS A CA 1
ATOM 789 C C . LYS A 1 104 ? -25.194 -0.106 28.096 1.00 98.50 104 LYS A C 1
ATOM 791 O O . LYS A 1 104 ? -26.150 0.063 28.848 1.00 98.50 104 LYS A O 1
ATOM 796 N N . LEU A 1 105 ? -23.965 0.336 28.373 1.00 98.38 105 LEU A N 1
ATOM 797 C CA . LEU A 1 105 ? -23.626 0.998 29.636 1.00 98.38 105 LEU A CA 1
ATOM 798 C C . LEU A 1 105 ? -24.380 2.316 29.809 1.00 98.38 105 LEU A C 1
ATOM 800 O O . LEU A 1 105 ? -24.950 2.551 30.868 1.00 98.38 105 LEU A O 1
ATOM 804 N N . GLU A 1 106 ? -24.509 3.132 28.761 1.00 97.75 106 GLU A N 1
ATOM 805 C CA . GLU A 1 106 ? -25.348 4.328 28.845 1.00 97.75 106 GLU A CA 1
ATOM 806 C C . GLU A 1 106 ? -26.842 4.004 29.054 1.00 97.75 106 GLU A C 1
ATOM 808 O O . GLU A 1 106 ? -27.563 4.801 29.650 1.00 97.75 106 GLU A O 1
ATOM 813 N N . ALA A 1 107 ? -27.352 2.864 28.573 1.00 98.44 107 ALA A N 1
ATOM 814 C CA . ALA A 1 107 ? -28.731 2.443 28.838 1.00 98.44 107 ALA A CA 1
ATOM 815 C C . ALA A 1 107 ? -28.927 1.943 30.281 1.00 98.44 107 ALA A C 1
ATOM 817 O O . ALA A 1 107 ? -29.953 2.249 30.889 1.00 98.44 107 ALA A O 1
ATOM 818 N N . ILE A 1 108 ? -27.937 1.242 30.841 1.00 97.81 108 ILE A N 1
ATOM 819 C CA . ILE A 1 108 ? -27.868 0.835 32.255 1.00 97.81 108 ILE A CA 1
ATOM 820 C C . ILE A 1 108 ? -27.836 2.083 33.151 1.00 97.81 108 ILE A C 1
ATOM 822 O O . ILE A 1 108 ? -28.673 2.233 34.043 1.00 97.81 108 ILE A O 1
ATOM 826 N N . ASP A 1 109 ? -26.958 3.033 32.831 1.00 98.12 109 ASP A N 1
ATOM 827 C CA . ASP A 1 109 ? -26.764 4.272 33.581 1.00 98.12 109 ASP A CA 1
ATOM 828 C C . ASP A 1 109 ? -27.987 5.206 33.548 1.00 98.12 109 ASP A C 1
ATOM 830 O O . ASP A 1 109 ? -28.410 5.720 34.588 1.00 98.12 109 ASP A O 1
ATOM 834 N N . ARG A 1 110 ? -28.616 5.373 32.373 1.00 98.06 110 ARG A N 1
ATOM 835 C CA . ARG A 1 110 ? -29.889 6.109 32.226 1.00 98.06 110 ARG A CA 1
ATOM 836 C C . ARG A 1 110 ? -31.058 5.429 32.945 1.00 98.06 110 ARG A C 1
ATOM 838 O O . ARG A 1 110 ? -32.011 6.113 33.305 1.00 98.06 110 ARG A O 1
ATOM 845 N N . SER A 1 111 ? -30.983 4.116 33.164 1.00 98.31 111 SER A N 1
ATOM 846 C CA . SER A 1 111 ? -31.975 3.348 33.932 1.00 98.31 111 SER A CA 1
ATOM 847 C C . SER A 1 111 ? -31.734 3.383 35.447 1.00 98.31 111 SER A C 1
ATOM 849 O O . SER A 1 111 ? -32.549 2.847 36.194 1.00 98.31 111 SER A O 1
ATOM 851 N N . GLY A 1 112 ? -30.633 3.988 35.915 1.00 96.94 112 GLY A N 1
ATOM 852 C CA . GLY A 1 112 ? -30.263 3.998 37.334 1.00 96.94 112 GLY A CA 1
ATOM 853 C C . GLY A 1 112 ? -29.889 2.616 37.883 1.00 96.94 112 GLY A C 1
ATOM 854 O O . GLY A 1 112 ? -30.107 2.352 39.063 1.00 96.94 112 GLY A O 1
ATOM 855 N N . LEU A 1 113 ? -29.380 1.726 37.026 1.00 97.62 113 LEU A N 1
ATOM 856 C CA . LEU A 1 113 ? -28.957 0.371 37.385 1.00 97.62 113 LEU A CA 1
ATOM 857 C C . LEU A 1 113 ? -27.431 0.310 37.554 1.00 97.62 113 LEU A C 1
ATOM 859 O O . LEU A 1 113 ? -26.702 0.994 36.838 1.00 97.62 113 LEU A O 1
ATOM 863 N N . GLY A 1 114 ? -26.955 -0.545 38.464 1.00 95.31 114 GLY A N 1
ATOM 864 C CA . GLY A 1 114 ? -25.530 -0.647 38.804 1.00 95.31 114 GLY A CA 1
ATOM 865 C C . GLY A 1 114 ? -25.024 0.513 39.670 1.00 95.31 114 GLY A C 1
ATOM 866 O O . GLY A 1 114 ? -25.783 1.409 40.043 1.00 95.31 114 GLY A O 1
ATOM 867 N N . GLU A 1 115 ? -23.735 0.490 40.006 1.00 97.75 115 GLU A N 1
ATOM 868 C CA . GLU A 1 115 ? -23.113 1.557 40.788 1.00 97.75 115 GLU A CA 1
ATOM 869 C C . GLU A 1 115 ? -22.828 2.781 39.916 1.00 97.75 115 GLU A C 1
ATOM 871 O O . GLU A 1 115 ? -22.085 2.728 38.934 1.00 97.75 115 GLU A O 1
ATOM 876 N N . LYS A 1 116 ? -23.399 3.930 40.296 1.00 96.88 116 LYS A N 1
ATOM 877 C CA . LYS A 1 116 ? -23.361 5.154 39.477 1.00 96.88 116 LYS A CA 1
ATOM 878 C C . LYS A 1 116 ? -21.938 5.642 39.185 1.00 96.88 116 LYS A C 1
ATOM 880 O O . LYS A 1 116 ? -21.707 6.252 38.146 1.00 96.88 116 LYS A O 1
ATOM 885 N N . LYS A 1 117 ? -20.994 5.392 40.097 1.00 97.62 117 LYS A N 1
ATOM 886 C CA . LYS A 1 117 ? -19.579 5.739 39.916 1.00 97.62 117 LYS A CA 1
ATOM 887 C C . LYS A 1 117 ? -18.911 4.840 38.871 1.00 97.62 117 LYS A C 1
ATOM 889 O O . LYS A 1 117 ? -18.274 5.361 37.962 1.00 97.62 117 LYS A O 1
ATOM 894 N N . GLU A 1 118 ? -19.102 3.528 38.986 1.00 97.81 118 GLU A N 1
ATOM 895 C CA . GLU A 1 118 ? -18.504 2.522 38.099 1.00 97.81 118 GLU A CA 1
ATOM 896 C C . GLU A 1 118 ? -19.016 2.701 36.663 1.00 97.81 118 GLU A C 1
ATOM 898 O O . GLU A 1 118 ? -18.215 2.832 35.742 1.00 97.81 118 GLU A O 1
ATOM 903 N N . ASN A 1 119 ? -20.333 2.887 36.485 1.00 97.44 119 ASN A N 1
ATOM 904 C CA . ASN A 1 119 ? -20.936 3.213 35.186 1.00 97.44 119 ASN A CA 1
ATOM 905 C C . ASN A 1 119 ? -20.265 4.424 34.503 1.00 97.44 119 ASN A C 1
ATOM 907 O O . ASN A 1 119 ? -20.021 4.401 33.298 1.00 97.44 119 ASN A O 1
ATOM 911 N N . ILE A 1 120 ? -19.992 5.503 35.249 1.00 97.62 120 ILE A N 1
ATOM 912 C CA . ILE A 1 120 ? -19.375 6.725 34.705 1.00 97.62 120 ILE A CA 1
ATOM 913 C C . ILE A 1 120 ? -17.922 6.469 34.288 1.00 97.62 120 ILE A C 1
ATOM 915 O O . ILE A 1 120 ? -17.498 6.959 33.240 1.00 97.62 120 ILE A O 1
ATOM 919 N N . GLU A 1 121 ? -17.171 5.713 35.090 1.00 98.38 121 GLU A N 1
ATOM 920 C CA . GLU A 1 121 ? -15.770 5.382 34.821 1.00 98.38 121 GLU A CA 1
ATOM 921 C C . GLU A 1 121 ? -15.648 4.454 33.595 1.00 98.38 121 GLU A C 1
ATOM 923 O O . GLU A 1 121 ? -14.916 4.788 32.661 1.00 98.38 121 GLU A O 1
ATOM 928 N N . ASP A 1 122 ? -16.463 3.397 33.500 1.00 98.44 122 ASP A N 1
ATOM 929 C CA . ASP A 1 122 ? -16.499 2.497 32.335 1.00 98.44 122 ASP A CA 1
ATOM 930 C C . ASP A 1 122 ? -16.919 3.221 31.037 1.00 98.44 122 ASP A C 1
ATOM 932 O O . ASP A 1 122 ? -16.329 3.012 29.971 1.00 98.44 122 ASP A O 1
ATOM 936 N N . ILE A 1 123 ? -17.918 4.114 31.098 1.00 98.31 123 ILE A N 1
ATOM 937 C CA . ILE A 1 123 ? -18.346 4.921 29.938 1.00 98.31 123 ILE A CA 1
ATOM 938 C C . ILE A 1 123 ? -17.226 5.872 29.486 1.00 98.31 123 ILE A C 1
ATOM 940 O O . ILE A 1 123 ? -17.050 6.084 28.280 1.00 98.31 123 ILE A O 1
ATOM 944 N N . ALA A 1 124 ? -16.462 6.447 30.420 1.00 98.50 124 ALA A N 1
ATOM 945 C CA . ALA A 1 124 ? -15.325 7.305 30.098 1.00 98.50 124 ALA A CA 1
ATOM 946 C C . ALA A 1 124 ? -14.181 6.512 29.442 1.00 98.50 124 ALA A C 1
ATOM 948 O O . ALA A 1 124 ? -13.622 6.966 28.437 1.00 98.50 124 ALA A O 1
ATOM 949 N N . ASP A 1 125 ? -13.882 5.308 29.934 1.00 98.62 125 ASP A N 1
ATOM 950 C CA . ASP A 1 125 ? -12.845 4.444 29.366 1.00 98.62 125 ASP A CA 1
ATOM 951 C C . ASP A 1 125 ? -13.225 3.881 27.988 1.00 98.62 125 ASP A C 1
ATOM 953 O O . ASP A 1 125 ? -12.379 3.842 27.086 1.00 98.62 125 ASP A O 1
ATOM 957 N N . LEU A 1 126 ? -14.500 3.551 27.743 1.00 98.62 126 LEU A N 1
ATOM 958 C CA . LEU A 1 126 ? -14.962 3.204 26.393 1.00 98.62 126 LEU A CA 1
ATOM 959 C C . LEU A 1 126 ? -14.863 4.386 25.417 1.00 98.62 126 LEU A C 1
ATOM 961 O O . LEU A 1 126 ? -14.428 4.188 24.283 1.00 98.62 126 LEU A O 1
ATOM 965 N N . LYS A 1 127 ? -15.160 5.619 25.845 1.00 98.50 127 LYS A N 1
ATOM 966 C CA . LYS A 1 127 ? -14.983 6.825 25.007 1.00 98.50 127 LYS A CA 1
ATOM 967 C C . LYS A 1 127 ? -13.501 7.123 24.743 1.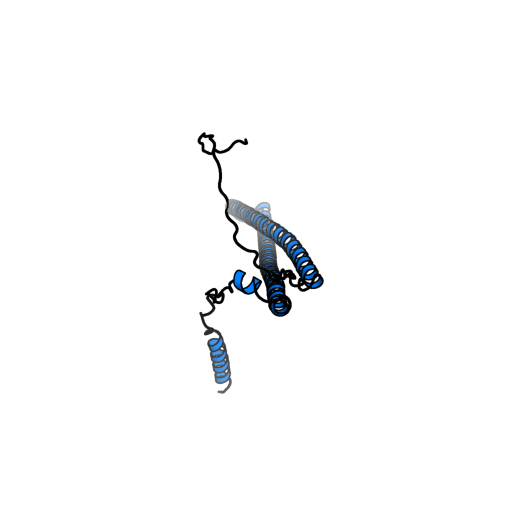00 98.50 127 LYS A C 1
ATOM 969 O O . LYS A 1 127 ? -13.114 7.424 23.616 1.00 98.50 127 LYS A O 1
ATOM 974 N N . SER A 1 128 ? -12.642 6.925 25.744 1.00 98.56 128 SER A N 1
ATOM 975 C CA . SER A 1 128 ? -11.176 6.956 25.615 1.00 98.56 128 SER A CA 1
ATOM 976 C C . SER A 1 128 ? -10.649 5.896 24.636 1.00 98.56 128 SER A C 1
ATOM 978 O O . SER A 1 128 ? -9.667 6.132 23.930 1.00 98.56 128 SER A O 1
ATOM 980 N N . LYS A 1 129 ? -11.293 4.724 24.564 1.00 98.50 129 LYS A N 1
ATOM 981 C CA . LYS A 1 129 ? -10.984 3.644 23.616 1.00 98.50 129 LYS A CA 1
ATOM 982 C C . LYS A 1 129 ? -11.481 3.951 22.198 1.00 98.50 129 LYS A C 1
ATOM 984 O O . LYS A 1 129 ? -10.733 3.714 21.254 1.00 98.50 129 LYS A O 1
ATOM 989 N N . GLU A 1 130 ? -12.678 4.515 22.041 1.00 98.19 130 GLU A N 1
ATOM 990 C CA . GLU A 1 130 ? -13.229 4.927 20.741 1.00 98.19 130 GLU A CA 1
ATOM 991 C C . GLU A 1 130 ? -12.338 5.980 20.061 1.00 98.19 130 GLU A C 1
ATOM 993 O O . GLU A 1 130 ? -11.907 5.770 18.930 1.00 98.19 130 GLU A O 1
ATOM 998 N N . LEU A 1 131 ? -11.928 7.029 20.786 1.00 98.44 131 LEU A N 1
ATOM 999 C CA . LEU A 1 131 ? -11.014 8.063 20.273 1.00 98.44 131 LEU A CA 1
ATOM 1000 C C . LEU A 1 131 ? -9.652 7.502 19.813 1.00 98.44 131 LEU A C 1
ATOM 1002 O O . LEU A 1 131 ? -9.063 7.998 18.852 1.00 98.44 131 LEU A O 1
ATOM 1006 N N . LYS A 1 132 ? -9.143 6.445 20.464 1.00 98.50 132 LYS A N 1
ATOM 1007 C CA . LYS A 1 132 ? -7.903 5.758 20.045 1.00 98.50 132 LYS A CA 1
ATOM 1008 C C . LYS A 1 132 ? -8.094 4.988 18.733 1.00 98.50 132 LYS A C 1
ATOM 1010 O O . LYS A 1 132 ? -7.202 5.015 17.889 1.00 98.50 132 LYS A O 1
ATOM 1015 N N . ILE A 1 133 ? -9.250 4.348 18.547 1.00 98.50 133 ILE A N 1
ATOM 1016 C CA . ILE A 1 133 ? -9.612 3.639 17.308 1.00 98.50 133 ILE A CA 1
ATOM 1017 C C . ILE A 1 133 ? -9.793 4.635 16.151 1.00 98.50 133 ILE A C 1
ATOM 1019 O O . ILE A 1 133 ? -9.335 4.383 15.037 1.00 98.50 133 ILE A O 1
ATOM 1023 N N . GLU A 1 134 ? -10.380 5.808 16.400 1.00 98.00 134 GLU A N 1
ATOM 1024 C CA . GLU A 1 134 ? -10.477 6.876 15.394 1.00 98.00 134 GLU A CA 1
ATOM 1025 C C . GLU A 1 134 ? -9.099 7.419 14.989 1.00 98.00 134 GLU A C 1
ATOM 1027 O O . GLU A 1 134 ? -8.802 7.517 13.797 1.00 98.00 134 GLU A O 1
ATOM 1032 N N . ALA A 1 135 ? -8.215 7.691 15.955 1.00 98.56 135 ALA A N 1
ATOM 1033 C CA . ALA A 1 135 ? -6.846 8.128 15.680 1.00 98.56 135 ALA A CA 1
ATOM 1034 C C . ALA A 1 135 ? -6.036 7.083 14.880 1.00 98.56 135 ALA A C 1
ATOM 1036 O O . ALA A 1 135 ? -5.284 7.445 13.970 1.00 98.56 135 ALA A O 1
ATOM 1037 N N . ASN A 1 136 ? -6.218 5.788 15.168 1.00 98.44 136 ASN A N 1
ATOM 1038 C CA . ASN A 1 136 ? -5.652 4.702 14.363 1.00 98.44 136 ASN A CA 1
ATOM 1039 C C . ASN A 1 136 ? -6.227 4.695 12.941 1.00 98.44 136 ASN A C 1
ATOM 1041 O O . ASN A 1 136 ? -5.463 4.640 11.980 1.00 98.44 136 ASN A O 1
ATOM 1045 N N . SER A 1 137 ? -7.552 4.794 12.804 1.00 97.75 137 SER A N 1
ATOM 1046 C CA . SER A 1 137 ? -8.257 4.770 11.513 1.00 97.75 137 SER A CA 1
ATOM 1047 C C . SER A 1 137 ? -7.777 5.892 10.585 1.00 97.75 137 SER A C 1
ATOM 1049 O O . SER A 1 137 ? -7.466 5.643 9.422 1.00 97.75 137 SER A O 1
ATOM 1051 N N . ILE A 1 138 ? -7.619 7.111 11.115 1.00 98.50 138 ILE A N 1
ATOM 1052 C CA . ILE A 1 138 ? -7.057 8.263 10.386 1.00 98.50 138 ILE A CA 1
ATOM 1053 C C . ILE A 1 138 ? -5.616 7.975 9.930 1.00 98.50 138 ILE A C 1
ATOM 1055 O O . ILE A 1 138 ? -5.249 8.254 8.788 1.00 98.50 138 ILE A O 1
ATOM 1059 N N . LYS A 1 139 ? -4.794 7.375 10.801 1.00 98.56 139 LYS A N 1
ATOM 1060 C CA . LYS A 1 139 ? -3.397 7.019 10.503 1.00 98.56 139 LYS A CA 1
ATOM 1061 C C . LYS A 1 139 ? -3.269 5.902 9.458 1.00 98.56 139 LYS A C 1
ATOM 1063 O O . LYS A 1 139 ? -2.307 5.910 8.692 1.00 98.56 139 LYS A O 1
ATOM 1068 N N . ILE A 1 140 ? -4.202 4.950 9.430 1.00 98.56 140 ILE A N 1
ATOM 1069 C CA . ILE A 1 140 ? -4.274 3.885 8.419 1.00 98.56 140 ILE A CA 1
ATOM 1070 C C . ILE A 1 140 ? -4.724 4.472 7.077 1.00 98.56 140 ILE A C 1
ATOM 1072 O O . ILE A 1 140 ? -4.042 4.260 6.078 1.00 98.56 140 ILE A O 1
ATOM 1076 N N . GLY A 1 141 ? -5.783 5.290 7.068 1.00 98.38 141 GLY A N 1
ATOM 1077 C CA . GLY A 1 141 ? -6.257 5.994 5.871 1.00 98.38 141 GLY A CA 1
ATOM 1078 C C . GLY A 1 141 ? -5.149 6.812 5.206 1.00 98.38 141 GLY A C 1
ATOM 1079 O O . GLY A 1 141 ? -4.817 6.563 4.054 1.00 98.38 141 GLY A O 1
ATOM 1080 N N . ALA A 1 142 ? -4.467 7.681 5.960 1.00 98.62 142 ALA A N 1
ATOM 1081 C CA . ALA A 1 142 ? -3.360 8.482 5.431 1.00 98.62 142 ALA A CA 1
ATOM 1082 C C . ALA A 1 142 ? -2.228 7.628 4.814 1.00 98.62 142 ALA A C 1
ATOM 1084 O O . ALA A 1 142 ? -1.718 7.949 3.743 1.00 98.62 142 ALA A O 1
ATOM 1085 N N . LYS A 1 143 ? -1.852 6.506 5.450 1.00 98.62 143 LYS A N 1
ATOM 1086 C CA . LYS A 1 143 ? -0.860 5.563 4.899 1.00 98.62 143 LYS A CA 1
ATOM 1087 C C . LYS A 1 143 ? -1.329 4.915 3.595 1.00 98.62 143 LYS A C 1
ATOM 1089 O O . LYS A 1 143 ? -0.537 4.796 2.657 1.00 98.62 143 LYS A O 1
ATOM 1094 N N . ARG A 1 144 ? -2.584 4.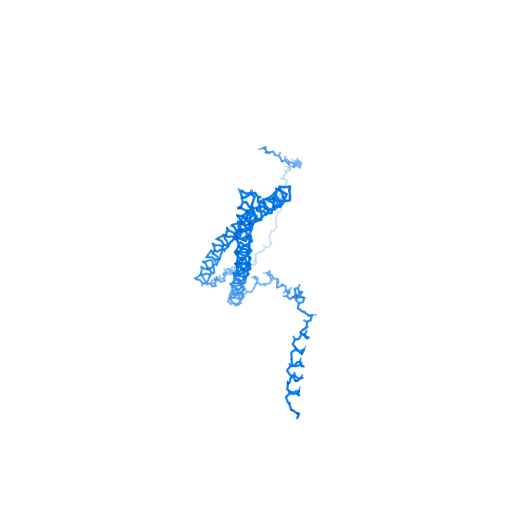461 3.553 1.00 98.62 144 ARG A N 1
ATOM 1095 C CA . ARG A 1 144 ? -3.205 3.849 2.375 1.00 98.62 144 ARG A CA 1
ATOM 1096 C C . ARG A 1 144 ? -3.246 4.840 1.222 1.00 98.62 144 ARG A C 1
ATOM 1098 O O . ARG A 1 144 ? -2.801 4.503 0.130 1.00 98.62 144 ARG A O 1
ATOM 1105 N N . ASP A 1 145 ? -3.699 6.060 1.476 1.00 98.62 145 ASP A N 1
ATOM 1106 C CA . ASP A 1 145 ? -3.900 7.079 0.449 1.00 98.62 145 ASP A CA 1
ATOM 1107 C C . ASP A 1 145 ? -2.551 7.493 -0.172 1.00 98.62 145 ASP A C 1
ATOM 1109 O O . ASP A 1 145 ? -2.385 7.387 -1.387 1.00 98.62 145 ASP A O 1
ATOM 1113 N N . THR A 1 146 ? -1.521 7.756 0.647 1.00 98.62 146 THR A N 1
ATOM 1114 C CA . THR A 1 146 ? -0.130 7.957 0.178 1.00 98.62 146 THR A CA 1
ATOM 1115 C C . THR A 1 146 ? 0.468 6.730 -0.533 1.00 98.62 146 THR A C 1
ATOM 1117 O O . THR A 1 146 ? 1.395 6.858 -1.336 1.00 98.62 146 THR A O 1
ATOM 1120 N N . THR A 1 147 ? -0.023 5.517 -0.261 1.00 98.69 147 THR A N 1
ATOM 1121 C CA . THR A 1 147 ? 0.383 4.308 -1.004 1.00 98.69 147 THR A CA 1
ATOM 1122 C C . THR A 1 147 ? -0.335 4.225 -2.355 1.00 98.69 147 THR A C 1
ATOM 1124 O O . THR A 1 147 ? 0.287 3.849 -3.345 1.00 98.69 147 THR A O 1
ATOM 1127 N N . GLY A 1 148 ? -1.602 4.643 -2.426 1.00 98.69 148 GLY A N 1
ATOM 1128 C CA . GLY A 1 148 ? -2.375 4.763 -3.664 1.00 98.69 148 GLY A CA 1
ATOM 1129 C C . GLY A 1 148 ? -1.795 5.797 -4.631 1.00 98.69 148 GLY A C 1
ATOM 1130 O O . GLY A 1 148 ? -1.666 5.512 -5.818 1.00 98.69 148 GLY A O 1
ATOM 1131 N N . GLU A 1 149 ? -1.357 6.955 -4.130 1.00 98.75 149 GLU A N 1
ATOM 1132 C CA . GLU A 1 149 ? -0.631 7.960 -4.926 1.00 98.75 149 GLU A CA 1
ATOM 1133 C C . GLU A 1 149 ? 0.623 7.356 -5.578 1.00 98.75 149 GLU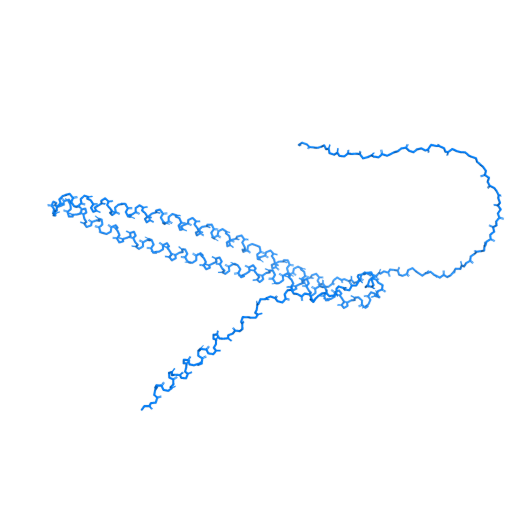 A C 1
ATOM 1135 O O . GLU A 1 149 ? 0.789 7.426 -6.795 1.00 98.75 149 GLU A O 1
ATOM 1140 N N . LYS A 1 150 ? 1.449 6.647 -4.797 1.00 98.75 150 LYS A N 1
ATOM 1141 C CA . LYS A 1 150 ? 2.659 5.971 -5.299 1.00 98.75 150 LYS A CA 1
ATOM 1142 C C . LYS A 1 150 ? 2.365 4.868 -6.315 1.00 98.75 150 LYS A C 1
ATOM 1144 O O . LYS A 1 150 ? 3.143 4.695 -7.247 1.00 98.75 150 LYS A O 1
ATOM 1149 N N . ILE A 1 151 ? 1.261 4.135 -6.157 1.00 98.81 151 ILE A N 1
ATOM 1150 C CA . ILE A 1 151 ? 0.791 3.161 -7.154 1.00 98.81 151 ILE A CA 1
ATOM 1151 C C . ILE A 1 151 ? 0.450 3.879 -8.466 1.00 98.81 151 ILE A C 1
ATOM 1153 O O . ILE A 1 151 ? 0.912 3.458 -9.523 1.00 98.81 151 ILE A O 1
ATOM 1157 N N . ASN A 1 152 ? -0.300 4.981 -8.401 1.00 98.75 152 ASN A N 1
ATOM 1158 C CA . ASN A 1 152 ? -0.711 5.744 -9.581 1.00 98.75 152 ASN A CA 1
ATOM 1159 C C . ASN A 1 152 ? 0.477 6.383 -10.317 1.00 98.75 152 ASN A C 1
ATOM 1161 O O . ASN A 1 152 ? 0.487 6.411 -11.545 1.00 98.75 152 ASN A O 1
ATOM 1165 N N . ASP A 1 153 ? 1.481 6.882 -9.595 1.00 98.69 153 ASP A N 1
ATOM 1166 C CA . ASP A 1 153 ? 2.678 7.469 -10.207 1.00 98.69 153 ASP A CA 1
ATOM 1167 C C . ASP A 1 153 ? 3.640 6.410 -10.764 1.00 98.69 153 ASP A C 1
ATOM 1169 O O . ASP A 1 153 ? 4.278 6.646 -11.790 1.00 98.69 153 ASP A O 1
ATOM 1173 N N . LEU A 1 154 ? 3.723 5.226 -10.146 1.00 98.75 154 LEU A N 1
ATOM 1174 C CA . LEU A 1 154 ? 4.510 4.106 -10.672 1.00 98.75 154 LEU A CA 1
ATOM 1175 C C . LEU A 1 154 ? 3.857 3.459 -11.903 1.00 98.75 154 LEU A C 1
ATOM 1177 O O . LEU A 1 154 ? 4.569 3.012 -12.796 1.00 98.75 154 LEU A O 1
ATOM 1181 N N . LEU A 1 155 ? 2.522 3.452 -11.993 1.00 98.75 155 LEU A N 1
ATOM 1182 C CA . LEU A 1 155 ? 1.807 3.020 -13.200 1.00 98.75 155 LEU A CA 1
ATOM 1183 C C . LEU A 1 155 ? 2.154 3.900 -14.413 1.00 98.75 155 LEU A C 1
ATOM 1185 O O . LEU A 1 155 ? 2.481 3.361 -15.463 1.00 98.75 155 LEU A O 1
ATOM 1189 N N . LYS A 1 156 ? 2.207 5.231 -14.252 1.00 98.75 156 LYS A N 1
ATOM 1190 C CA . LYS A 1 156 ? 2.639 6.153 -15.326 1.00 98.75 156 LYS A CA 1
ATOM 1191 C C . LYS A 1 156 ? 4.063 5.851 -15.800 1.00 98.75 156 LYS A C 1
ATOM 1193 O O . LYS A 1 156 ? 4.297 5.742 -16.995 1.00 98.75 156 LYS A O 1
ATOM 1198 N N . GLN A 1 157 ? 4.996 5.653 -14.864 1.00 98.62 157 GLN A N 1
ATOM 1199 C CA . GLN A 1 157 ? 6.389 5.296 -15.175 1.00 98.62 157 GLN A CA 1
ATOM 1200 C C . GLN A 1 157 ? 6.500 3.939 -15.893 1.00 98.62 157 GLN A C 1
ATOM 1202 O O . GLN A 1 157 ? 7.365 3.762 -16.747 1.00 98.62 157 GLN A O 1
ATOM 1207 N N . ILE A 1 158 ? 5.613 2.986 -15.584 1.00 98.69 158 ILE A N 1
ATOM 1208 C CA . ILE A 1 158 ? 5.511 1.705 -16.294 1.00 98.69 158 ILE A CA 1
ATOM 1209 C C . ILE A 1 158 ? 5.011 1.915 -17.732 1.00 98.69 158 ILE A C 1
ATOM 1211 O O . ILE A 1 158 ? 5.650 1.408 -18.652 1.00 98.69 158 ILE A O 1
ATOM 1215 N N . ASP A 1 159 ? 3.948 2.695 -17.944 1.00 98.50 159 ASP A N 1
ATOM 1216 C CA . ASP A 1 159 ? 3.407 2.995 -19.281 1.00 98.50 159 ASP A CA 1
ATOM 1217 C C . ASP A 1 159 ? 4.423 3.773 -20.152 1.00 98.50 159 ASP A C 1
ATOM 1219 O O . ASP A 1 159 ? 4.606 3.485 -21.341 1.00 98.50 159 ASP A O 1
ATOM 1223 N N . GLU A 1 160 ? 5.138 4.732 -19.554 1.00 98.50 160 GLU A N 1
ATOM 1224 C CA . GLU A 1 160 ? 6.231 5.486 -20.184 1.00 98.50 160 GLU A CA 1
ATOM 1225 C C . GLU A 1 160 ? 7.402 4.568 -20.572 1.00 98.50 160 GLU A C 1
ATOM 1227 O O . GLU A 1 160 ? 7.916 4.659 -21.691 1.00 98.50 160 GLU A O 1
ATOM 1232 N N . GLN A 1 161 ? 7.793 3.637 -19.696 1.00 98.44 161 GLN A N 1
ATOM 1233 C CA . GLN A 1 161 ? 8.866 2.676 -19.957 1.00 98.44 161 GLN A CA 1
ATOM 1234 C C . GLN A 1 161 ? 8.477 1.624 -21.006 1.00 98.44 161 GLN A C 1
ATOM 1236 O O . GLN A 1 161 ? 9.303 1.268 -21.846 1.00 98.44 161 GLN A O 1
ATOM 1241 N N . GLU A 1 162 ? 7.231 1.145 -21.018 1.00 98.19 162 GLU A N 1
ATOM 1242 C CA . GLU A 1 162 ? 6.732 0.275 -22.092 1.00 98.19 162 GLU A CA 1
ATOM 1243 C C . GLU A 1 162 ? 6.748 1.001 -23.437 1.00 98.19 162 GLU A C 1
ATOM 1245 O O . GLU A 1 162 ? 7.252 0.460 -24.422 1.00 98.19 162 GLU A O 1
ATOM 1250 N N . THR A 1 163 ? 6.309 2.261 -23.465 1.00 98.06 163 THR A N 1
ATOM 1251 C CA . THR A 1 163 ? 6.383 3.115 -24.659 1.00 98.06 163 THR A CA 1
ATOM 1252 C C . THR A 1 163 ? 7.833 3.323 -25.118 1.00 98.06 163 THR A C 1
ATOM 1254 O O . THR A 1 163 ? 8.122 3.249 -26.313 1.00 98.06 163 THR A O 1
ATOM 1257 N N . LYS A 1 164 ? 8.772 3.526 -24.185 1.00 97.25 164 LYS A N 1
ATOM 1258 C CA . LYS A 1 164 ? 10.211 3.653 -24.466 1.00 97.25 164 LYS A CA 1
ATOM 1259 C C . LYS A 1 164 ? 10.790 2.379 -25.090 1.00 97.25 164 LYS A C 1
ATOM 1261 O O . LYS A 1 164 ? 11.492 2.474 -26.094 1.00 97.25 164 LYS A O 1
ATOM 1266 N N . ILE A 1 165 ? 10.465 1.204 -24.544 1.00 97.31 165 ILE A N 1
ATOM 1267 C CA . ILE A 1 165 ? 10.894 -0.095 -25.089 1.00 97.31 165 ILE A CA 1
ATOM 1268 C C . ILE A 1 165 ? 10.308 -0.309 -26.488 1.00 97.31 165 ILE A C 1
ATOM 1270 O O . ILE A 1 165 ? 11.055 -0.648 -27.397 1.00 97.31 165 ILE A O 1
ATOM 1274 N N . ILE A 1 166 ? 9.013 -0.048 -26.692 1.00 97.12 166 ILE A N 1
ATOM 1275 C CA . ILE A 1 166 ? 8.356 -0.173 -28.005 1.00 97.12 166 ILE A CA 1
ATOM 1276 C C . ILE A 1 166 ? 9.028 0.732 -29.047 1.00 97.12 166 ILE A C 1
ATOM 1278 O O . ILE A 1 166 ? 9.289 0.291 -30.164 1.00 97.12 166 ILE A O 1
ATOM 1282 N N . ASN A 1 167 ? 9.352 1.977 -28.685 1.00 96.25 167 ASN A N 1
ATOM 1283 C CA . ASN A 1 167 ? 10.036 2.911 -29.580 1.00 96.25 167 ASN A CA 1
ATOM 1284 C C . ASN A 1 167 ? 11.478 2.479 -29.890 1.00 96.25 167 ASN A C 1
ATOM 1286 O O . ASN A 1 167 ? 11.911 2.613 -31.033 1.00 96.25 167 ASN A O 1
ATOM 1290 N N . LEU A 1 168 ? 12.209 1.939 -28.907 1.00 94.31 168 LEU A N 1
ATOM 1291 C CA . LEU A 1 168 ? 13.550 1.383 -29.114 1.00 94.31 168 LEU A CA 1
ATOM 1292 C C . LEU A 1 168 ? 13.497 0.153 -30.035 1.00 94.31 168 LEU A C 1
ATOM 1294 O O . LEU A 1 168 ? 14.239 0.096 -31.009 1.00 94.31 168 LEU A O 1
ATOM 1298 N N . GLU A 1 169 ? 12.566 -0.775 -29.789 1.00 93.06 169 GLU A N 1
ATOM 1299 C CA . GLU A 1 169 ? 12.363 -1.973 -30.614 1.00 93.06 169 GLU A CA 1
ATOM 1300 C C . GLU A 1 169 ? 11.909 -1.648 -32.047 1.00 93.06 169 GLU A C 1
ATOM 1302 O O . GLU A 1 169 ? 12.284 -2.358 -32.981 1.00 93.06 169 GLU A O 1
ATOM 1307 N N . ALA A 1 170 ? 11.150 -0.563 -32.237 1.00 93.81 170 ALA A N 1
ATOM 1308 C CA . ALA A 1 170 ? 10.741 -0.065 -33.550 1.00 93.81 170 ALA A CA 1
ATOM 1309 C C . ALA A 1 170 ? 11.850 0.700 -34.298 1.00 93.81 170 ALA A C 1
ATOM 1311 O O . ALA A 1 170 ? 11.828 0.732 -35.529 1.00 93.81 170 ALA A O 1
ATOM 1312 N N . ALA A 1 171 ? 12.806 1.309 -33.586 1.00 91.50 171 ALA A N 1
ATOM 1313 C CA . ALA A 1 171 ? 13.954 1.990 -34.190 1.00 91.50 171 ALA A CA 1
ATOM 1314 C C . ALA A 1 171 ? 14.977 1.003 -34.781 1.00 91.50 171 ALA A C 1
ATOM 1316 O O . ALA A 1 171 ? 15.598 1.304 -35.801 1.00 91.50 171 ALA A O 1
ATOM 1317 N N . GLY A 1 172 ? 15.112 -0.185 -34.182 1.00 87.88 172 GLY A N 1
ATOM 1318 C CA . GLY A 1 172 ? 16.025 -1.221 -34.655 1.00 87.88 172 GLY A CA 1
ATOM 1319 C C . GLY A 1 172 ? 17.496 -0.949 -34.324 1.00 87.88 172 GLY A C 1
ATOM 1320 O O . GLY A 1 172 ? 17.849 0.009 -33.637 1.00 87.88 172 GLY A O 1
ATOM 1321 N N . VAL A 1 173 ? 18.369 -1.830 -34.816 1.00 86.88 173 VAL A N 1
ATOM 1322 C CA . VAL A 1 173 ? 19.822 -1.716 -34.625 1.00 86.88 173 VAL A CA 1
ATOM 1323 C C . VAL A 1 173 ? 20.351 -0.526 -35.442 1.00 86.88 173 VAL A C 1
ATOM 1325 O O . VAL A 1 173 ? 20.094 -0.486 -36.647 1.00 86.88 173 VAL A O 1
ATOM 1328 N N . PRO A 1 174 ? 21.106 0.417 -34.845 1.00 81.06 174 PRO A N 1
ATOM 1329 C CA . PRO A 1 174 ? 21.691 1.534 -35.585 1.00 81.06 174 PRO A CA 1
ATOM 1330 C C . PRO A 1 174 ? 22.747 1.051 -36.592 1.00 81.06 174 PRO A C 1
ATOM 1332 O O . PRO A 1 174 ? 23.559 0.177 -36.279 1.00 81.06 174 PRO A O 1
ATOM 1335 N N . GLU A 1 175 ? 22.759 1.635 -37.796 1.00 76.56 175 GLU A N 1
ATOM 1336 C CA . GLU A 1 175 ? 23.759 1.306 -38.821 1.00 76.56 175 GLU A CA 1
ATOM 1337 C C . GLU A 1 175 ? 25.189 1.643 -38.345 1.00 76.56 175 GLU A C 1
ATOM 1339 O O . GLU A 1 175 ? 25.401 2.675 -37.701 1.00 76.56 175 GLU A O 1
ATOM 1344 N N . PRO A 1 176 ? 26.199 0.810 -38.666 1.00 70.06 176 PRO A N 1
ATOM 1345 C CA . PRO A 1 176 ? 27.583 1.090 -38.302 1.00 70.06 176 PRO A CA 1
ATOM 1346 C C . PRO A 1 176 ? 28.133 2.272 -39.112 1.00 70.06 176 PRO A C 1
ATOM 1348 O O . PRO A 1 176 ? 28.137 2.252 -40.346 1.00 70.06 176 PRO A O 1
ATOM 1351 N N . GLU A 1 177 ? 28.656 3.287 -38.419 1.00 71.50 177 GLU A N 1
ATOM 1352 C CA . GLU A 1 177 ? 29.263 4.454 -39.065 1.00 71.50 177 GLU A CA 1
ATOM 1353 C C . GLU A 1 177 ? 30.422 4.044 -39.987 1.00 71.50 177 GLU A C 1
ATOM 1355 O O . GLU A 1 177 ? 31.439 3.473 -39.560 1.00 71.50 177 GLU A O 1
ATOM 1360 N N . LYS A 1 178 ? 30.263 4.370 -41.273 1.00 64.81 178 LYS A N 1
ATOM 1361 C CA . LYS A 1 178 ? 31.284 4.175 -42.300 1.00 64.81 178 LYS A CA 1
ATOM 1362 C C . LYS A 1 178 ? 32.361 5.236 -42.133 1.00 64.81 178 LYS A C 1
ATOM 1364 O O . LYS A 1 178 ? 32.201 6.374 -42.561 1.00 64.81 178 LYS A O 1
ATOM 1369 N N . VAL A 1 179 ? 33.465 4.837 -41.512 1.00 56.94 179 VAL A N 1
ATOM 1370 C CA . VAL A 1 179 ? 34.693 5.628 -41.509 1.00 56.94 179 VAL A CA 1
ATOM 1371 C C . VAL A 1 179 ? 35.229 5.626 -42.938 1.00 56.94 179 VAL A C 1
ATOM 1373 O O . VAL A 1 179 ? 35.684 4.589 -43.422 1.00 56.94 179 VAL A O 1
ATOM 1376 N N . ASP A 1 180 ? 35.163 6.771 -43.618 1.00 47.94 180 ASP A N 1
ATOM 1377 C CA . ASP A 1 180 ? 35.825 6.954 -44.909 1.00 47.94 180 ASP A CA 1
ATOM 1378 C C . ASP A 1 180 ? 37.338 6.803 -44.708 1.00 47.94 180 ASP A C 1
ATOM 1380 O O . ASP A 1 180 ? 38.031 7.721 -44.260 1.00 47.94 180 ASP A O 1
ATOM 1384 N N . ILE A 1 181 ? 37.860 5.618 -45.037 1.00 47.69 181 ILE A N 1
ATOM 1385 C CA . ILE A 1 181 ? 39.297 5.358 -45.074 1.00 47.69 181 ILE A CA 1
ATOM 1386 C C . ILE A 1 181 ? 39.873 6.232 -46.187 1.00 47.69 181 ILE A C 1
ATOM 1388 O O . ILE A 1 181 ? 39.824 5.876 -47.369 1.00 47.69 181 ILE A O 1
ATOM 1392 N N . MET A 1 182 ? 40.409 7.396 -45.808 1.00 39.16 182 MET A N 1
ATOM 1393 C CA . MET A 1 182 ? 41.134 8.270 -46.721 1.00 39.16 182 MET A CA 1
ATOM 1394 C C . MET A 1 182 ? 42.218 7.457 -47.424 1.00 39.16 182 MET A C 1
ATOM 1396 O O . MET A 1 182 ? 43.167 6.990 -46.794 1.00 39.16 182 MET A O 1
ATOM 1400 N N . LYS A 1 183 ? 42.088 7.312 -48.745 1.00 40.09 183 LYS A N 1
ATOM 1401 C CA . LYS A 1 183 ? 43.136 6.726 -49.574 1.00 40.09 183 LYS A CA 1
ATOM 1402 C C . LYS A 1 183 ? 44.345 7.651 -49.592 1.00 40.09 183 LYS A C 1
ATOM 1404 O O . LYS A 1 183 ? 44.423 8.571 -50.404 1.00 40.09 183 LYS A O 1
ATOM 1409 N N . THR A 1 184 ? 45.307 7.381 -48.720 1.00 47.12 184 THR A N 1
ATOM 1410 C CA . THR A 1 184 ? 46.672 7.908 -48.793 1.00 47.12 184 THR A CA 1
ATOM 1411 C C . THR A 1 184 ? 47.447 7.221 -49.923 1.00 47.12 184 THR A C 1
ATOM 1413 O O . THR A 1 184 ? 48.472 6.579 -49.705 1.00 47.12 184 THR A O 1
ATOM 1416 N N . ASP A 1 185 ? 46.943 7.362 -51.153 1.00 41.22 185 ASP A N 1
ATOM 1417 C CA . ASP A 1 185 ? 47.701 7.045 -52.363 1.00 41.22 185 ASP A CA 1
ATOM 1418 C C . ASP A 1 1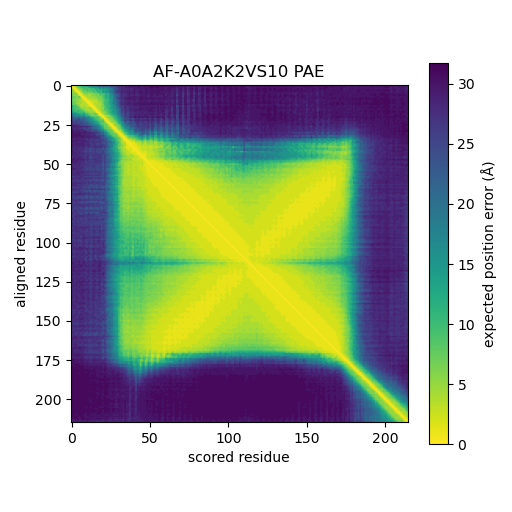85 ? 48.910 8.001 -52.472 1.00 41.22 185 ASP A C 1
ATOM 1420 O O . ASP A 1 185 ? 48.855 9.178 -52.102 1.00 41.22 185 ASP A O 1
ATOM 1424 N N . GLU A 1 186 ? 50.047 7.466 -52.914 1.00 38.31 186 GLU A N 1
ATOM 1425 C CA . GLU A 1 186 ? 51.366 8.075 -52.719 1.00 38.31 186 GLU A CA 1
ATOM 1426 C C . GLU A 1 186 ? 51.617 9.346 -53.556 1.00 38.31 186 GLU A C 1
ATOM 1428 O O . GLU A 1 186 ? 51.200 9.429 -54.712 1.00 38.31 186 GLU A O 1
ATOM 1433 N N . LYS A 1 187 ? 52.483 10.249 -53.057 1.00 32.22 187 LYS A N 1
ATOM 1434 C CA . LYS A 1 187 ? 53.873 10.360 -53.573 1.00 32.22 187 LYS A CA 1
ATOM 1435 C C . LYS A 1 187 ? 54.762 11.300 -52.730 1.00 32.22 187 LYS A C 1
ATOM 1437 O O . LYS A 1 187 ? 54.351 12.427 -52.459 1.00 32.22 187 LYS A O 1
ATOM 1442 N N . PRO A 1 188 ? 56.009 10.922 -52.378 1.00 40.75 188 PRO A N 1
ATOM 1443 C CA . PRO A 1 188 ? 56.973 11.856 -51.792 1.00 40.75 188 PRO A CA 1
ATOM 1444 C C . PRO A 1 188 ? 57.506 12.863 -52.829 1.00 40.75 188 PRO A C 1
ATOM 1446 O O . PRO A 1 188 ? 57.785 12.505 -53.975 1.00 40.75 188 PRO A O 1
ATOM 1449 N N . ALA A 1 189 ? 57.709 14.112 -52.403 1.00 31.95 189 ALA A N 1
ATOM 1450 C CA . ALA A 1 189 ? 58.361 15.172 -53.176 1.00 31.95 189 ALA A CA 1
ATOM 1451 C C . ALA A 1 189 ? 59.617 15.682 -52.447 1.00 31.95 189 ALA A C 1
ATOM 1453 O O . ALA A 1 189 ? 59.692 15.660 -51.219 1.00 31.95 189 ALA A O 1
ATOM 1454 N N . GLU A 1 190 ? 60.635 16.086 -53.207 1.00 32.47 190 GLU A N 1
ATOM 1455 C CA . GLU A 1 190 ? 62.005 16.168 -52.696 1.00 32.47 190 GLU A CA 1
ATOM 1456 C C . GLU A 1 190 ? 62.375 17.471 -51.969 1.00 32.47 190 GLU A C 1
ATOM 1458 O O . GLU A 1 190 ? 61.910 18.573 -52.256 1.00 32.47 190 GLU A O 1
ATOM 1463 N N . LYS A 1 191 ? 63.333 17.308 -51.055 1.00 32.31 191 LYS A N 1
ATOM 1464 C CA . LYS A 1 191 ? 64.064 18.339 -50.316 1.00 32.31 191 LYS A CA 1
ATOM 1465 C C . LYS A 1 191 ? 64.695 19.390 -51.243 1.00 32.31 191 LYS A C 1
ATOM 1467 O O . LYS A 1 191 ? 65.584 19.062 -52.029 1.00 32.31 191 LYS A O 1
ATOM 1472 N N . LYS A 1 192 ? 64.384 20.675 -51.035 1.00 29.34 192 LYS A N 1
ATOM 1473 C CA . LYS A 1 192 ? 65.228 21.787 -51.507 1.00 29.34 192 LYS A CA 1
ATOM 1474 C C . LYS A 1 192 ? 65.374 22.868 -50.436 1.00 29.34 192 LYS A C 1
ATOM 1476 O O . LYS A 1 192 ? 64.418 23.187 -49.741 1.00 29.34 192 LYS A O 1
ATOM 1481 N N . VAL A 1 193 ? 66.592 23.385 -50.290 1.00 33.97 193 VAL A N 1
ATOM 1482 C CA . VAL A 1 193 ? 67.005 24.335 -49.243 1.00 33.97 193 VAL A CA 1
ATOM 1483 C C . VAL A 1 193 ? 67.424 25.654 -49.884 1.00 33.97 193 VAL A C 1
ATOM 1485 O O . VAL A 1 193 ? 68.176 25.627 -50.855 1.00 33.97 193 VAL A O 1
ATOM 1488 N N . THR A 1 194 ? 67.017 26.773 -49.281 1.00 29.22 194 THR A N 1
ATOM 1489 C CA . THR A 1 194 ? 67.685 28.085 -49.368 1.00 29.22 194 THR A CA 1
ATOM 1490 C C . THR A 1 194 ? 67.364 28.905 -48.116 1.00 29.22 194 THR A C 1
ATOM 1492 O O . THR A 1 194 ? 66.210 28.952 -47.698 1.00 29.22 194 THR A O 1
ATOM 1495 N N . GLU A 1 195 ? 68.378 29.552 -47.542 1.00 31.19 195 GLU A N 1
ATOM 1496 C CA . GLU A 1 195 ? 68.260 30.617 -46.528 1.00 31.19 195 GLU A CA 1
ATOM 1497 C C . GLU A 1 195 ? 67.624 31.884 -47.164 1.00 31.19 195 GLU A C 1
ATOM 1499 O O . GLU A 1 195 ? 67.588 31.994 -48.389 1.00 31.19 195 GLU A O 1
ATOM 1504 N N . SER A 1 196 ? 67.097 32.898 -46.463 1.00 32.62 196 SER A N 1
ATOM 1505 C CA . SER A 1 196 ? 67.205 33.351 -45.053 1.00 32.62 196 SER A CA 1
ATOM 1506 C C . SER A 1 196 ? 65.805 33.880 -44.573 1.00 32.62 196 SER A C 1
ATOM 1508 O O . SER A 1 196 ? 64.818 33.386 -45.107 1.00 32.62 196 SER A O 1
ATOM 1510 N N . ALA A 1 197 ? 65.532 34.781 -43.605 1.00 32.25 197 ALA A N 1
ATOM 1511 C CA . ALA A 1 197 ? 66.307 35.802 -42.880 1.00 32.25 197 ALA A CA 1
ATOM 1512 C C . ALA A 1 197 ? 65.643 36.265 -41.546 1.00 32.25 197 ALA A C 1
ATOM 1514 O O . ALA A 1 197 ? 64.643 35.716 -41.094 1.00 32.25 197 ALA A O 1
ATOM 1515 N N . THR A 1 198 ? 66.242 37.297 -40.940 1.00 28.00 198 THR A N 1
ATOM 1516 C CA . THR A 1 198 ? 65.809 38.175 -39.823 1.00 28.00 198 THR A CA 1
ATOM 1517 C C . THR A 1 198 ? 64.495 38.959 -40.131 1.00 28.00 198 THR A C 1
ATOM 1519 O O . THR A 1 198 ? 64.106 39.027 -41.290 1.00 28.00 198 THR A O 1
ATOM 1522 N N . GLU A 1 199 ? 63.744 39.591 -39.199 1.00 33.25 199 GLU A N 1
ATOM 1523 C CA . GLU A 1 199 ? 64.125 40.243 -37.923 1.00 33.25 199 GLU A CA 1
ATOM 1524 C C . GLU A 1 199 ? 62.963 40.478 -36.894 1.00 33.25 199 GLU A C 1
ATOM 1526 O O . GLU A 1 199 ? 61.885 40.895 -37.294 1.00 33.25 199 GLU A O 1
ATOM 1531 N N . LYS A 1 200 ? 63.257 40.328 -35.577 1.00 31.47 200 LYS A N 1
ATOM 1532 C CA . LYS A 1 200 ? 62.666 40.933 -34.327 1.00 31.47 200 LYS A CA 1
ATOM 1533 C C . LYS A 1 200 ? 61.149 40.929 -33.977 1.00 31.47 200 LYS A C 1
ATOM 1535 O O . LYS A 1 200 ? 60.294 41.274 -34.777 1.00 31.47 200 LYS A O 1
ATOM 1540 N N . GLY A 1 201 ? 60.896 40.795 -32.656 1.00 31.12 201 GLY A N 1
ATOM 1541 C CA . GLY A 1 201 ? 59.686 41.235 -31.914 1.00 31.12 201 GLY A CA 1
ATOM 1542 C C . GLY A 1 201 ? 58.938 40.082 -31.211 1.00 31.12 201 GLY A C 1
ATOM 1543 O O . GLY A 1 201 ? 58.291 39.327 -31.920 1.00 31.12 201 GLY A O 1
ATOM 1544 N N . ALA A 1 202 ? 59.010 39.762 -29.904 1.00 33.06 202 ALA A N 1
ATOM 1545 C CA . ALA A 1 202 ? 59.313 40.434 -28.614 1.00 33.06 202 ALA A CA 1
ATOM 1546 C C . ALA A 1 202 ? 58.056 40.841 -27.789 1.00 33.06 202 ALA A C 1
ATOM 1548 O O . ALA A 1 202 ? 57.178 41.512 -28.321 1.00 33.06 202 ALA A O 1
ATOM 1549 N N . GLY A 1 203 ? 58.019 40.448 -26.499 1.00 32.88 203 GLY A N 1
ATOM 1550 C CA . GLY A 1 203 ? 56.876 40.505 -25.551 1.00 32.88 203 GLY A CA 1
ATOM 1551 C C . GLY A 1 203 ? 56.217 39.114 -25.379 1.00 32.88 203 GLY A C 1
ATOM 1552 O O . GLY A 1 203 ? 55.790 38.545 -26.377 1.00 32.88 203 GLY A O 1
ATOM 1553 N N . GLU A 1 204 ? 56.326 38.386 -24.253 1.00 36.31 204 GLU A N 1
ATOM 1554 C CA . GLU A 1 204 ? 55.780 38.597 -22.877 1.00 36.31 204 GLU A CA 1
ATOM 1555 C C . GLU A 1 204 ? 54.263 38.276 -22.805 1.00 36.31 204 GLU A C 1
ATOM 1557 O O . GLU A 1 204 ? 53.495 38.771 -23.622 1.00 36.31 204 GLU A O 1
ATOM 1562 N N . GLN A 1 205 ? 53.845 37.217 -22.081 1.00 36.47 205 GLN A N 1
ATOM 1563 C CA . GLN A 1 205 ? 53.361 37.197 -20.669 1.00 36.47 205 GLN A CA 1
ATOM 1564 C C . GLN A 1 205 ? 52.106 38.074 -20.450 1.00 36.47 205 GLN A C 1
ATOM 1566 O O . GLN A 1 205 ? 52.051 39.190 -20.944 1.00 36.47 205 GLN A O 1
ATOM 1571 N N . GLU A 1 206 ? 51.041 37.678 -19.742 1.00 35.66 206 GLU A N 1
ATOM 1572 C CA . GLU A 1 206 ? 50.702 36.528 -18.865 1.00 35.66 206 GLU A CA 1
ATOM 1573 C C . GLU A 1 206 ? 49.165 36.261 -19.018 1.00 35.66 206 GLU A C 1
ATOM 1575 O O . GLU A 1 206 ? 48.553 36.847 -19.905 1.00 35.66 206 GLU A O 1
ATOM 1580 N N . GLY A 1 207 ? 48.407 35.406 -18.317 1.00 32.41 207 GLY A N 1
ATOM 1581 C CA . GLY A 1 207 ? 48.570 34.638 -17.077 1.00 32.41 207 GLY A CA 1
ATOM 1582 C C . GLY A 1 207 ? 47.336 34.844 -16.169 1.00 32.41 207 GLY A C 1
ATOM 1583 O O . GLY A 1 207 ? 47.006 35.982 -15.864 1.00 32.41 207 GLY A O 1
ATOM 1584 N N . GLN A 1 208 ? 46.693 33.749 -15.724 1.00 35.56 208 GLN A N 1
ATOM 1585 C CA . GLN A 1 208 ? 45.536 33.690 -14.790 1.00 35.56 208 GLN A CA 1
ATOM 1586 C C . GLN A 1 208 ? 44.188 34.264 -15.323 1.00 35.56 208 GLN A C 1
ATOM 1588 O O . GLN A 1 208 ? 44.167 35.219 -16.085 1.00 35.56 208 GLN A O 1
ATOM 1593 N N . GLU A 1 209 ? 42.997 33.662 -15.149 1.00 37.53 209 GLU A N 1
ATOM 1594 C CA . GLU A 1 209 ? 42.343 32.943 -14.024 1.00 37.53 209 GLU A CA 1
ATOM 1595 C C . GLU A 1 209 ? 41.714 33.896 -12.982 1.00 37.53 209 GLU A C 1
ATOM 1597 O O . GLU A 1 209 ? 42.442 34.430 -12.152 1.00 37.53 209 GLU A O 1
ATOM 1602 N N . LYS A 1 210 ? 40.367 34.052 -12.972 1.00 40.34 210 LYS A N 1
ATOM 1603 C CA . LYS A 1 210 ? 39.513 33.597 -11.840 1.00 40.34 210 LYS A CA 1
ATOM 1604 C C . LYS A 1 210 ? 37.984 33.842 -11.911 1.00 40.34 210 LYS A C 1
ATOM 1606 O O . LYS A 1 210 ? 37.516 34.903 -12.295 1.00 40.34 210 LYS A O 1
ATOM 1611 N N . THR A 1 211 ? 37.270 32.797 -11.466 1.00 38.38 211 THR A N 1
ATOM 1612 C CA . THR A 1 211 ? 36.025 32.698 -10.655 1.00 38.38 211 THR A CA 1
ATOM 1613 C C . THR A 1 211 ? 34.881 33.729 -10.709 1.00 38.38 211 THR A C 1
ATOM 1615 O O . THR A 1 211 ? 35.065 34.896 -10.394 1.00 38.38 211 THR A O 1
ATOM 1618 N N . GLU A 1 212 ? 33.672 33.156 -10.831 1.00 43.19 212 GLU A N 1
ATOM 1619 C CA . GLU A 1 212 ? 32.464 33.384 -10.000 1.00 43.19 212 GLU A CA 1
ATOM 1620 C C . GLU A 1 212 ? 31.760 34.755 -9.995 1.00 43.19 212 GLU A C 1
ATOM 1622 O O . GLU A 1 212 ? 32.304 35.786 -9.612 1.00 43.19 212 GLU A O 1
ATOM 1627 N N . GLY A 1 213 ? 30.453 34.724 -10.288 1.00 35.72 213 GLY A N 1
ATOM 1628 C CA . GLY A 1 213 ? 29.562 35.863 -10.079 1.00 35.72 213 GLY A CA 1
ATOM 1629 C C . GLY A 1 213 ? 28.141 35.647 -10.600 1.00 35.72 213 GLY A C 1
ATOM 1630 O O . GLY A 1 213 ? 27.815 36.106 -11.692 1.00 35.72 213 GLY A O 1
ATOM 1631 N N . GLN A 1 214 ? 27.278 35.008 -9.805 1.00 46.78 214 GLN A N 1
ATOM 1632 C CA . GLN A 1 214 ? 25.824 35.183 -9.912 1.00 46.78 214 GLN A CA 1
ATOM 1633 C C . GLN A 1 214 ? 25.142 34.949 -8.556 1.00 46.78 214 GLN A C 1
ATOM 1635 O O . GLN A 1 214 ? 25.639 34.179 -7.734 1.00 46.78 214 GLN A O 1
ATOM 1640 N N . GLN A 1 215 ? 24.068 35.707 -8.326 1.00 48.81 215 GLN A N 1
ATOM 1641 C CA . GLN A 1 215 ? 23.283 35.812 -7.089 1.00 48.81 215 GLN A CA 1
ATOM 1642 C C . GLN A 1 215 ? 21.882 35.238 -7.312 1.00 48.81 215 GLN A C 1
ATOM 1644 O O . GLN A 1 215 ? 21.425 35.310 -8.476 1.00 48.81 215 GLN A O 1
#

Solvent-accessible surface area (backbone atoms only — not comparable to full-atom values): 13271 Å² total; per-residue (Å²): 142,63,70,68,60,56,55,54,50,53,53,52,58,56,55,68,64,71,73,63,76,98,66,82,78,68,89,87,68,88,92,71,85,77,76,57,64,77,60,57,72,70,50,55,44,78,72,41,43,63,53,41,47,50,54,44,52,48,51,58,48,51,56,49,48,55,48,52,53,52,54,51,49,45,54,54,42,53,48,55,36,52,55,32,52,51,53,44,54,51,38,50,51,52,43,56,54,48,57,50,54,44,53,50,50,53,52,37,50,77,67,72,48,77,58,72,66,58,50,53,52,54,50,50,52,47,51,58,49,46,55,50,40,50,56,48,42,54,55,38,49,56,54,32,52,60,37,49,51,52,46,58,56,48,50,50,56,47,55,54,47,51,51,51,48,52,52,51,67,70,67,53,66,71,80,59,75,75,74,80,76,77,82,82,73,85,80,94,80,82,93,81,88,79,88,88,84,89,82,92,85,87,83,82,89,84,80,85,90,85,82,89,89,88,131

Sequence (215 aa):
MKIIGHISLIFLLALSLLTGCEATRSLTSSISGSADENLLAQVPAEEREEVKKAEYALQVAEEKLALAEMKKELASLQKKYADYEEDAAVEYQKKAAVSVDLAKLEAIDRSGLGEKKENIEDIADLKSKELKIEANSIKIGAKRDTTGEKINDLLKQIDEQETKIINLEAAGVPEPEKVDIMKTDEKPAEKKVTESATEKGAGEQEGQEKTEGQQ

Mean predicted aligned error: 16.52 Å

Nearest PDB structures (foldseek):
  5xg2-assembly1_A  TM=5.178E-01  e=9.339E-02  Pyrococcus yayanosii CH1
  4mh6-assembly1_A  TM=3.741E-01  e=2.083E-01  Vibrio parahaemolyticus RIMD 2210633
  3zx6-assembly1_B  TM=4.142E-01  e=4.602E+00  Archaeoglobus fulgidus DSM 4304

pLDDT: mean 78.47, std 24.9, range [28.0, 98.81]